Protein AF-A0A8H6H357-F1 (afdb_monomer_lite)

pLDDT: mean 77.5, std 17.85, range [32.91, 98.44]

Foldseek 3Di:
DDPPCPPVVVVVVVVLQVVLVVVVVVVVVVVVVVVVVCVVVDDDDDPDPVSVVVVVVVVVVVVVPDDDDDDDPSHCVVVVVVVVVVVVVVVVVVVVCVVVVVVVVVVVVVVVVVVVVVVVVVVVVVVVVVVVVVVVVVVVVCVPPPPVNVVVVVVVVVVVVVVVVVVVVVVVVVVVLVCLLFPVLLQVLCVVLQADHRPPDDDDGPVQVLQGADNVRDRNDDDDDDDDDDPPVVVVCVVPDDDDPSPPVSVVSSVVSSVVVVVVVVVVVVVVVVVVVVVVVVVVVVVVVVPDDD

Radius of gyration: 57.51 Å; chains: 1; bounding box: 78×76×160 Å

Organism: NCBI:txid100902

Secondary structure (DSSP, 8-state):
--TTSHHHHHHHHHHHHHHHHHHHHHHHHHHHHHHHHHHHH-----S-HHHHHHHHHHHHHHHHHSPP-PPPTT-SHHHHHHHHHHHHHHHHHHHHHHHHHHHHHHHHHHHHHHHHHHHHHHHHHHHHHHHHHHHHHHHHHHTTS-HHHHHHHHHHHHHHHHHHHHHHHHHHHHHHHHHIIIIIHHHHHHHHTT---TTSSS---HHHHHH-B-TTS-B-------S---TTTHHHHTTT-----TTTHHHHHHHHHHHHHHHHHHHHHHHHHHHHHHHHHHHHHHHHHHS---

Sequence (294 aa):
MDYRSQPTAKEEYTANVDQTLRELQERVQQHENELEKLRSEQSQPPESAAGQARLIQVALKEVTESDPFLPSPGSLLPTLLAFRKTHQTIQESKSYLASQRVGHEQLSRQLEADEARLKDQKLLGDALTARILSLRDEVDAGTHVTPEEGAKELLQELRAKKKSYDRETSKLMKVLLRFIDNHLAPMLAAEELGGPVVGDLIGIDGDDLAAGFNAQGKLRKPKDSDDKEDKRQRRIDEIWGQATNGGTGRQDEIAAAAAEMKQLTEELLNTLAEAQEMQQGSDWWISDEIWNPE

Structure (mmCIF, N/CA/C/O backbone):
data_AF-A0A8H6H357-F1
#
_entry.id   AF-A0A8H6H357-F1
#
loop_
_atom_site.group_PDB
_atom_site.id
_atom_site.type_symbol
_atom_site.label_atom_id
_atom_site.label_alt_id
_atom_site.label_comp_id
_atom_site.label_asym_id
_atom_site.label_entity_id
_atom_site.label_seq_id
_atom_site.pdbx_PDB_ins_code
_atom_site.Cartn_x
_atom_site.Cartn_y
_atom_site.Cartn_z
_atom_site.occupancy
_atom_site.B_iso_or_equiv
_atom_site.auth_seq_id
_atom_site.auth_comp_id
_atom_site.auth_asym_id
_atom_site.auth_atom_id
_atom_site.pdbx_PDB_model_num
ATOM 1 N N . MET A 1 1 ? -23.470 -36.937 31.244 1.00 43.16 1 MET A N 1
AT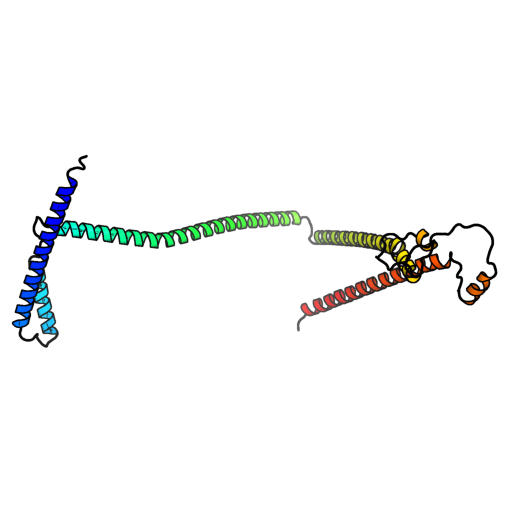OM 2 C CA . MET A 1 1 ? -23.530 -35.466 31.377 1.00 43.16 1 MET A CA 1
ATOM 3 C C . MET A 1 1 ? -25.001 -35.103 31.356 1.00 43.16 1 MET A C 1
ATOM 5 O O . MET A 1 1 ? -25.634 -35.186 30.310 1.00 43.16 1 MET A O 1
ATOM 9 N N . ASP A 1 2 ? -25.565 -34.895 32.540 1.00 43.94 2 ASP A N 1
A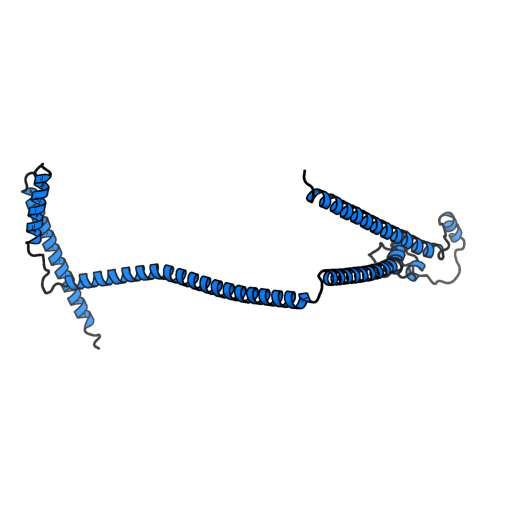TOM 10 C CA . ASP A 1 2 ? -26.998 -34.998 32.809 1.00 43.94 2 ASP A CA 1
ATOM 11 C C . ASP A 1 2 ? -27.775 -33.753 32.362 1.00 43.94 2 ASP A C 1
ATOM 13 O O . ASP A 1 2 ? -27.711 -32.694 32.978 1.00 43.94 2 ASP A O 1
ATOM 17 N N . TYR A 1 3 ? -28.561 -33.892 31.293 1.00 50.50 3 TYR A N 1
ATOM 18 C CA . TYR A 1 3 ? -29.430 -32.831 30.763 1.00 50.50 3 TYR A CA 1
ATOM 19 C C . TYR A 1 3 ? -30.771 -32.690 31.514 1.00 50.50 3 TYR A C 1
ATOM 21 O O . TYR A 1 3 ? -31.602 -31.866 31.141 1.00 50.50 3 TYR A O 1
ATOM 29 N N . ARG A 1 4 ? -31.005 -33.474 32.577 1.00 51.25 4 ARG A N 1
ATOM 30 C CA . ARG A 1 4 ? -32.286 -33.512 33.312 1.00 51.25 4 ARG A CA 1
ATOM 31 C C . ARG A 1 4 ? -32.390 -32.506 34.468 1.00 51.25 4 ARG A C 1
ATOM 33 O O . ARG A 1 4 ? -33.496 -32.253 34.925 1.00 51.25 4 ARG A O 1
ATOM 40 N N . SER A 1 5 ? -31.278 -31.899 34.885 1.00 55.97 5 SER A N 1
ATOM 41 C CA . SER A 1 5 ? -31.204 -30.991 36.047 1.00 55.97 5 SER A CA 1
ATOM 42 C C . SER A 1 5 ? -31.261 -29.496 35.689 1.00 55.97 5 SER A C 1
ATOM 44 O O . SER A 1 5 ? -31.124 -28.641 36.555 1.00 55.97 5 SER A O 1
ATOM 46 N N . GLN A 1 6 ? -31.423 -29.151 34.406 1.00 59.97 6 GLN A N 1
ATOM 47 C CA . GLN A 1 6 ? -31.428 -27.756 33.950 1.00 59.97 6 GLN A CA 1
ATOM 48 C C . GLN A 1 6 ? -32.701 -26.927 34.220 1.00 59.97 6 GLN A C 1
ATOM 50 O O . GLN A 1 6 ? -32.543 -25.714 34.360 1.00 59.97 6 GLN A O 1
ATOM 55 N N . PRO A 1 7 ? -33.935 -27.473 34.256 1.00 62.22 7 PRO A N 1
ATOM 56 C CA . PRO A 1 7 ? -35.112 -26.630 34.476 1.00 62.22 7 PRO A CA 1
ATOM 57 C C . PRO A 1 7 ? -35.158 -26.088 35.911 1.00 62.22 7 PRO A C 1
ATOM 59 O O . PRO A 1 7 ? -35.327 -24.888 36.095 1.00 62.22 7 PRO A O 1
ATOM 62 N N . THR A 1 8 ? -34.855 -26.925 36.907 1.00 74.44 8 THR A N 1
ATOM 63 C CA . THR A 1 8 ? -34.861 -26.533 38.326 1.00 74.44 8 THR A CA 1
ATOM 64 C C . THR A 1 8 ? -33.772 -25.507 38.646 1.00 74.44 8 THR A C 1
ATOM 66 O O . THR A 1 8 ? -34.034 -24.515 39.313 1.00 74.44 8 THR A O 1
ATOM 69 N N . ALA A 1 9 ? -32.568 -25.668 38.086 1.00 78.06 9 ALA A N 1
ATOM 70 C CA . ALA A 1 9 ? -31.469 -24.722 38.291 1.00 78.06 9 ALA A CA 1
ATOM 71 C C . ALA A 1 9 ? -31.745 -23.335 37.675 1.00 78.06 9 ALA A C 1
ATOM 73 O O . ALA A 1 9 ? -31.297 -22.316 38.200 1.00 78.06 9 ALA A O 1
ATOM 74 N N . LYS A 1 10 ? -32.483 -23.276 36.556 1.00 83.56 10 LYS A N 1
ATOM 75 C CA . LYS A 1 10 ? -32.920 -22.005 35.956 1.00 83.56 10 LYS A CA 1
ATOM 76 C C . LYS A 1 10 ? -33.997 -21.330 36.799 1.00 83.56 10 LYS A C 1
ATOM 78 O O . LYS A 1 10 ? -33.928 -20.121 36.980 1.00 83.56 10 LYS A O 1
ATOM 83 N N . GLU A 1 11 ? -34.948 -22.100 37.318 1.00 85.56 11 GLU A N 1
ATOM 84 C CA . GLU A 1 11 ? -36.017 -21.603 38.191 1.00 85.56 11 GLU A CA 1
ATOM 85 C C . GLU A 1 11 ? -35.456 -21.046 39.512 1.00 85.56 11 GLU A C 1
ATOM 87 O O . GLU A 1 11 ? -35.788 -19.924 39.899 1.00 85.56 11 GLU A O 1
ATOM 92 N N . GLU A 1 12 ? -34.526 -21.762 40.150 1.00 84.69 12 GLU A N 1
ATOM 93 C CA . GLU A 1 12 ? -33.800 -21.300 41.343 1.00 84.69 12 GLU A CA 1
ATOM 94 C C . GLU A 1 12 ? -32.998 -20.021 41.064 1.00 84.69 12 GLU A C 1
ATOM 96 O O . GLU A 1 12 ? -33.029 -19.070 41.845 1.00 84.69 12 GLU A O 1
ATOM 101 N N . TYR A 1 13 ? -32.316 -19.959 39.917 1.00 84.12 13 TYR A N 1
ATOM 102 C CA . TYR A 1 13 ? -31.598 -18.762 39.490 1.00 84.12 13 TYR A CA 1
ATOM 103 C C . TYR A 1 13 ? -32.537 -17.561 39.315 1.00 84.12 13 TYR A C 1
ATOM 105 O O . TYR A 1 13 ? -32.240 -16.486 39.832 1.00 84.12 13 TYR A O 1
ATOM 113 N N . THR A 1 14 ? -33.682 -17.728 38.645 1.00 88.44 14 THR A N 1
ATOM 114 C CA . THR A 1 14 ? -34.660 -16.640 38.477 1.00 88.44 14 THR A CA 1
ATOM 115 C C . THR A 1 14 ? -35.254 -16.180 39.803 1.00 88.44 14 THR A C 1
ATOM 117 O O . THR A 1 14 ? -35.340 -14.979 40.036 1.00 88.44 14 THR A O 1
ATOM 120 N N . ALA A 1 15 ? -35.568 -17.110 40.710 1.00 87.75 15 ALA A N 1
ATOM 121 C CA . ALA A 1 15 ? -36.087 -16.778 42.033 1.00 87.75 15 ALA A CA 1
ATOM 122 C C . ALA A 1 15 ? -35.072 -15.968 42.857 1.00 87.75 15 ALA A C 1
ATOM 124 O O . ALA A 1 15 ? -35.433 -14.975 43.488 1.00 87.75 15 ALA A O 1
ATOM 125 N N . ASN A 1 16 ? -33.792 -16.342 42.798 1.00 86.25 16 ASN A N 1
ATOM 126 C CA . ASN A 1 16 ? -32.717 -15.610 43.463 1.00 86.25 16 ASN A CA 1
ATOM 127 C C . ASN A 1 16 ? -32.506 -14.216 42.849 1.00 86.25 16 ASN A C 1
ATOM 129 O O . ASN A 1 16 ? -32.300 -13.250 43.583 1.00 86.25 16 ASN A O 1
ATOM 133 N N . VAL A 1 17 ? -32.590 -14.077 41.519 1.00 89.00 17 VAL A N 1
ATOM 134 C CA . VAL A 1 17 ? -32.525 -12.764 40.851 1.00 89.00 17 VAL A CA 1
ATOM 135 C C . VAL A 1 17 ? -33.680 -11.875 41.308 1.00 89.00 17 VAL A C 1
ATOM 137 O O . VAL A 1 17 ? -33.433 -10.746 41.734 1.00 89.00 17 VAL A O 1
ATOM 140 N N . ASP A 1 18 ? -34.908 -12.390 41.305 1.00 90.00 18 ASP A N 1
ATOM 141 C CA . ASP A 1 18 ? -36.092 -11.650 41.746 1.00 90.00 18 ASP A CA 1
ATOM 142 C C . ASP A 1 18 ? -35.989 -11.232 43.217 1.00 90.00 18 ASP A C 1
ATOM 144 O O . ASP A 1 18 ? -36.356 -10.109 43.573 1.00 90.00 18 ASP A O 1
ATOM 148 N N . GLN A 1 19 ? -35.440 -12.097 44.075 1.00 87.75 19 GLN A N 1
ATOM 149 C CA . GLN A 1 19 ? -35.188 -11.773 45.476 1.00 87.75 19 GLN A CA 1
ATOM 150 C C . GLN A 1 19 ? -34.164 -10.640 45.620 1.00 87.75 19 GLN A C 1
ATOM 152 O O . GLN A 1 19 ? -34.431 -9.674 46.334 1.00 87.75 19 GLN A O 1
ATOM 157 N N . THR A 1 20 ? -33.029 -10.709 44.913 1.00 88.00 20 THR A N 1
ATOM 158 C CA . THR A 1 20 ? -32.030 -9.626 44.950 1.00 88.00 20 THR A CA 1
ATOM 159 C C . THR A 1 20 ? -32.571 -8.311 44.395 1.00 88.00 20 THR A C 1
ATOM 161 O O . THR A 1 20 ? -32.233 -7.242 44.895 1.00 88.00 20 THR A O 1
ATOM 164 N N . LEU A 1 21 ? -33.439 -8.373 43.384 1.00 88.94 21 LEU A N 1
ATOM 165 C CA . LEU A 1 21 ? -34.061 -7.197 42.789 1.00 88.94 21 LEU A CA 1
ATOM 166 C C . LEU A 1 21 ? -34.997 -6.515 43.791 1.00 88.94 21 LEU A C 1
ATOM 168 O O . LEU A 1 21 ? -34.923 -5.297 43.946 1.00 88.94 21 LEU A O 1
ATOM 172 N N . ARG A 1 22 ? -35.822 -7.287 44.509 1.00 89.81 22 ARG A N 1
ATOM 173 C CA . ARG A 1 22 ? -36.685 -6.758 45.577 1.00 89.81 22 ARG A CA 1
ATOM 174 C C . ARG A 1 22 ? -35.874 -6.153 46.717 1.00 89.81 22 ARG A C 1
ATOM 176 O O . ARG A 1 22 ? -36.165 -5.033 47.114 1.00 89.81 22 ARG A O 1
ATOM 183 N N . GLU A 1 23 ? -34.825 -6.839 47.176 1.00 87.19 23 GLU A N 1
ATOM 184 C CA . GLU A 1 23 ? -33.937 -6.328 48.231 1.00 87.19 23 GLU A CA 1
ATOM 185 C C . GLU A 1 23 ? -33.333 -4.968 47.838 1.00 87.19 23 GLU A C 1
ATOM 187 O O . GLU A 1 23 ? -33.372 -4.015 48.614 1.00 87.19 23 GLU A O 1
ATOM 192 N N . LEU A 1 24 ? -32.826 -4.843 46.607 1.00 88.12 24 LEU A N 1
ATOM 193 C CA . LEU A 1 24 ? -32.270 -3.584 46.108 1.00 88.12 24 LEU A CA 1
ATOM 194 C C . LEU A 1 24 ? -33.332 -2.488 45.968 1.00 88.12 24 LEU A C 1
ATOM 196 O O . LEU A 1 24 ? -33.060 -1.342 46.311 1.00 88.12 24 LEU A O 1
ATOM 200 N N . GLN A 1 25 ? -34.530 -2.817 45.481 1.00 91.62 25 GLN A N 1
ATOM 201 C CA . GLN A 1 25 ? -35.624 -1.849 45.361 1.00 91.62 25 GLN A CA 1
ATOM 202 C C . GLN A 1 25 ? -36.075 -1.327 46.726 1.00 91.62 25 GLN A C 1
ATOM 204 O O . GLN A 1 25 ? -36.242 -0.120 46.887 1.00 91.62 25 GLN A O 1
ATOM 209 N N . GLU A 1 26 ? -36.221 -2.209 47.715 1.00 91.25 26 GLU A N 1
ATOM 210 C CA . GLU A 1 26 ? -36.565 -1.820 49.083 1.00 91.25 26 GLU A CA 1
ATOM 211 C C . GLU A 1 26 ? -35.491 -0.912 49.691 1.00 91.25 26 GLU A C 1
ATOM 213 O O . GLU A 1 26 ? -35.819 0.102 50.302 1.00 91.25 26 GLU A O 1
ATOM 218 N N . ARG A 1 27 ? -34.205 -1.221 49.479 1.00 87.12 27 ARG A N 1
ATOM 219 C CA . ARG A 1 27 ? -33.088 -0.380 49.941 1.00 87.12 27 ARG A CA 1
ATOM 220 C C . ARG A 1 27 ? -33.066 0.992 49.275 1.00 87.12 27 ARG A C 1
ATOM 222 O O . ARG A 1 27 ? -32.865 1.991 49.960 1.00 87.12 27 ARG A O 1
ATOM 229 N N . VAL A 1 28 ? -33.297 1.056 47.964 1.00 93.12 28 VAL A N 1
ATOM 230 C CA . VAL A 1 28 ? -33.391 2.331 47.238 1.00 93.12 28 VAL A CA 1
ATOM 231 C C . VAL A 1 28 ? -34.541 3.168 47.792 1.00 93.12 28 VAL A C 1
ATOM 233 O O . VAL A 1 28 ? -34.322 4.322 48.138 1.00 93.12 28 VAL A O 1
ATOM 236 N N . GLN A 1 29 ? -35.721 2.575 47.985 1.00 95.00 29 GLN A N 1
ATOM 237 C CA . GLN A 1 29 ? -36.866 3.279 48.567 1.00 95.00 29 GLN A CA 1
ATOM 238 C C . GLN A 1 29 ? -36.606 3.740 50.006 1.00 95.00 29 GLN A C 1
ATOM 240 O O . GLN A 1 29 ? -37.016 4.833 50.384 1.00 95.00 29 GLN A O 1
ATOM 245 N N . GLN A 1 30 ? -35.926 2.935 50.829 1.00 92.62 30 GLN A N 1
ATOM 246 C CA . GLN A 1 30 ? -35.535 3.336 52.186 1.00 92.62 30 GLN A CA 1
ATOM 247 C C . GLN A 1 30 ? -34.643 4.579 52.158 1.00 92.62 30 GLN A C 1
ATOM 249 O O . GLN A 1 30 ? -34.953 5.555 52.837 1.00 92.62 30 GLN A O 1
ATOM 254 N N . HIS A 1 31 ? -33.600 4.579 51.327 1.00 90.25 31 HIS A N 1
ATOM 255 C CA . HIS A 1 31 ? -32.703 5.726 51.201 1.00 90.25 31 HIS A CA 1
ATOM 256 C C . HIS A 1 31 ? -33.376 6.943 50.557 1.00 90.25 31 HIS A C 1
ATOM 258 O O . HIS A 1 31 ? -33.110 8.068 50.966 1.00 90.25 31 HIS A O 1
ATOM 264 N N . GLU A 1 32 ? -34.281 6.754 49.595 1.00 94.75 32 GLU A N 1
ATOM 265 C CA . GLU A 1 32 ? -35.092 7.842 49.036 1.00 94.75 32 GLU A CA 1
ATOM 266 C C . GLU A 1 32 ? -35.985 8.477 50.110 1.00 94.75 32 GLU A C 1
ATOM 268 O O . GLU A 1 32 ? -35.988 9.698 50.257 1.00 94.75 32 GLU A O 1
ATOM 273 N N . ASN A 1 33 ? -36.653 7.666 50.934 1.00 94.44 33 ASN A N 1
ATOM 274 C CA . ASN A 1 33 ? -37.468 8.153 52.048 1.00 94.44 33 ASN A CA 1
ATOM 275 C C . ASN A 1 33 ? -36.627 8.864 53.123 1.00 94.44 33 ASN A C 1
ATOM 277 O O . ASN A 1 33 ? -37.066 9.857 53.702 1.00 94.44 33 ASN A O 1
ATOM 281 N N . GLU A 1 34 ? -35.424 8.368 53.421 1.00 90.31 34 GLU A N 1
ATOM 282 C CA . GLU A 1 34 ? -34.475 9.034 54.325 1.00 90.31 34 GLU A CA 1
ATOM 283 C C . GLU A 1 34 ? -34.019 10.381 53.754 1.00 90.31 34 GLU A C 1
ATOM 285 O O . GLU A 1 34 ? -34.021 11.384 54.467 1.00 90.31 34 GLU A O 1
ATOM 290 N N . LEU A 1 35 ? -33.706 10.437 52.456 1.00 90.31 35 LEU A N 1
ATOM 291 C CA . LEU A 1 35 ? -33.364 11.678 51.767 1.00 90.31 35 LEU A CA 1
ATOM 292 C C . LEU A 1 35 ? -34.525 12.674 51.768 1.00 90.31 35 LEU A C 1
ATOM 294 O O . LEU A 1 35 ? -34.294 13.868 51.944 1.00 90.31 35 LEU A O 1
ATOM 298 N N . GLU A 1 36 ? -35.764 12.221 51.584 1.00 91.69 36 GLU A N 1
ATOM 299 C CA . GLU A 1 36 ? -36.948 13.081 51.650 1.00 91.69 36 GLU A CA 1
ATOM 300 C C . GLU A 1 36 ? -37.169 13.651 53.053 1.00 91.69 36 GLU A C 1
ATOM 302 O O . GLU A 1 36 ? -37.412 14.852 53.188 1.00 91.69 36 GLU A O 1
ATOM 307 N N . LYS A 1 37 ? -36.997 12.835 54.100 1.00 91.56 37 LYS A N 1
ATOM 308 C CA . LYS A 1 37 ? -37.042 13.304 55.494 1.00 91.56 37 LYS A CA 1
ATOM 309 C C . LYS A 1 37 ? -35.968 14.354 55.756 1.00 91.56 37 LYS A C 1
ATOM 311 O O . LYS A 1 37 ? -36.301 15.451 56.197 1.00 91.56 37 LYS A O 1
ATOM 316 N N . LEU A 1 38 ? -34.717 14.082 55.381 1.00 86.06 38 LEU A N 1
ATOM 317 C CA . LEU A 1 38 ? -33.614 15.033 55.537 1.00 86.06 38 LEU A CA 1
ATOM 318 C C . LEU A 1 38 ? -33.866 16.333 54.766 1.00 86.06 38 LEU A C 1
ATOM 320 O O . LEU A 1 38 ? -33.645 17.414 55.299 1.00 86.06 38 LEU A O 1
ATOM 324 N N . ARG A 1 39 ? -34.398 16.258 53.542 1.00 85.44 39 ARG A N 1
ATOM 325 C CA . ARG A 1 39 ? -34.780 17.447 52.761 1.00 85.44 39 ARG A CA 1
ATOM 326 C C . ARG A 1 39 ? -35.907 18.245 53.410 1.00 85.44 39 ARG A C 1
ATOM 328 O O . ARG A 1 39 ? -35.931 19.462 53.261 1.00 85.44 39 ARG A O 1
ATOM 335 N N . SER A 1 40 ? -36.831 17.582 54.102 1.00 85.44 40 SER A N 1
ATOM 336 C CA . SER A 1 40 ? -37.914 18.247 54.832 1.00 85.44 40 SER A CA 1
ATOM 337 C C . SER A 1 40 ? -37.457 18.865 56.160 1.00 85.44 40 SER A C 1
ATOM 339 O O . SER A 1 40 ? -38.021 19.866 56.594 1.00 85.44 40 SER A O 1
ATOM 341 N N . GLU A 1 41 ? -36.418 18.303 56.782 1.00 83.62 41 GLU A N 1
ATOM 342 C CA . GLU A 1 41 ? -35.850 18.758 58.057 1.00 83.62 41 GLU A CA 1
ATOM 343 C C . GLU A 1 41 ? -34.772 19.842 57.882 1.00 83.62 41 GLU A C 1
ATOM 345 O O . GLU A 1 41 ? -34.534 20.646 58.787 1.00 83.62 41 GLU A O 1
ATOM 350 N N . GLN A 1 42 ? -34.101 19.882 56.728 1.00 68.38 42 GLN A N 1
ATOM 351 C CA . GLN A 1 42 ? -32.939 20.736 56.525 1.00 68.38 42 GLN A CA 1
ATOM 352 C C . GLN A 1 42 ? -33.316 22.177 56.164 1.00 68.38 42 GLN A C 1
ATOM 354 O O . GLN A 1 42 ? -33.827 22.488 55.089 1.00 68.38 42 GLN A O 1
ATOM 359 N N . SER A 1 43 ? -32.982 23.073 57.091 1.00 60.12 43 SER A N 1
ATOM 360 C CA . SER A 1 43 ? -33.034 24.524 56.941 1.00 60.12 43 SER A CA 1
ATOM 361 C C . SER A 1 43 ? -31.767 25.045 56.242 1.00 60.12 43 SER A C 1
ATOM 363 O O . SER A 1 43 ? -30.666 24.607 56.564 1.00 60.12 43 SER A O 1
ATOM 365 N N . GLN A 1 44 ? -31.978 25.932 55.264 1.00 65.12 44 GLN A N 1
ATOM 366 C CA . GLN A 1 44 ? -31.058 26.699 54.400 1.00 65.12 44 GLN A CA 1
ATOM 367 C C . GLN A 1 44 ? -29.550 26.327 54.362 1.00 65.12 44 GLN A C 1
ATOM 369 O O . GLN A 1 44 ? -28.858 26.396 55.380 1.00 65.12 44 GLN A O 1
ATOM 374 N N . PRO A 1 45 ? -28.972 26.068 53.167 1.00 68.62 45 PRO A N 1
ATOM 375 C CA . PRO A 1 45 ? -27.528 25.887 53.022 1.00 68.62 45 PRO A CA 1
ATOM 376 C C . PRO A 1 45 ? -26.764 27.193 53.318 1.00 68.62 45 PRO A C 1
ATOM 378 O O . PRO A 1 45 ? -27.296 28.281 53.091 1.00 68.62 45 PRO A O 1
ATOM 381 N N . PRO A 1 46 ? -25.498 27.128 53.774 1.00 67.56 46 PRO A N 1
ATOM 382 C CA . PRO A 1 46 ? -24.703 28.330 54.000 1.00 67.56 46 PRO A CA 1
ATOM 383 C C . PRO A 1 46 ? -24.452 29.082 52.686 1.00 67.56 46 PRO A C 1
ATOM 385 O O . PRO A 1 46 ? -24.019 28.494 51.695 1.00 67.56 46 PRO A O 1
ATOM 388 N N . GLU A 1 47 ? -24.664 30.398 52.691 1.00 74.25 47 GLU A N 1
ATOM 389 C CA . GLU A 1 47 ? -24.568 31.255 51.496 1.00 74.25 47 GLU A CA 1
ATOM 390 C C . GLU A 1 47 ? -23.119 31.488 51.011 1.00 74.25 47 GLU A C 1
ATOM 392 O O . GLU A 1 47 ? -22.892 31.919 49.883 1.00 74.25 47 GLU A O 1
ATOM 397 N N . SER A 1 48 ? -22.111 31.180 51.838 1.00 85.75 48 SER A N 1
ATOM 398 C CA . SER A 1 48 ? -20.693 31.384 51.505 1.00 85.75 48 SER A CA 1
ATOM 399 C C . SER A 1 48 ? -20.064 30.169 50.813 1.00 85.75 48 SER A C 1
ATOM 401 O O . SER A 1 48 ? -20.053 29.065 51.364 1.00 85.75 48 SER A O 1
ATOM 403 N N . ALA A 1 49 ? -19.424 30.391 49.659 1.00 83.00 49 ALA A N 1
ATOM 404 C CA . ALA A 1 49 ? -18.732 29.359 48.877 1.00 83.00 49 ALA A CA 1
ATOM 405 C C . ALA A 1 49 ? -17.648 28.602 49.676 1.00 83.00 49 ALA A C 1
ATOM 407 O O . ALA A 1 49 ? -17.500 27.387 49.545 1.00 83.00 49 ALA A O 1
ATOM 408 N N . ALA A 1 50 ? -16.919 29.294 50.560 1.00 85.12 50 ALA A N 1
ATOM 409 C CA . ALA A 1 50 ? -15.909 28.665 51.414 1.00 85.12 50 ALA A CA 1
ATOM 410 C C . ALA A 1 50 ? -16.534 27.766 52.499 1.00 85.12 50 ALA A C 1
ATOM 412 O O . ALA A 1 50 ? -15.940 26.761 52.890 1.00 85.12 50 ALA A O 1
ATOM 413 N N . GLY A 1 51 ? -17.736 28.110 52.973 1.00 84.88 51 GLY A N 1
ATOM 414 C CA . GLY A 1 51 ? -18.506 27.288 53.909 1.00 84.88 51 GLY A CA 1
ATOM 415 C C . GLY A 1 51 ? -19.044 26.019 53.247 1.00 84.88 51 GLY A C 1
ATOM 416 O O . GLY A 1 51 ? -18.906 24.935 53.807 1.00 84.88 51 GLY A O 1
ATOM 417 N N . GLN A 1 52 ? -19.563 26.135 52.022 1.00 86.38 52 GLN A N 1
ATOM 418 C CA . GLN A 1 52 ? -20.040 24.994 51.231 1.00 86.38 52 GLN A CA 1
ATOM 419 C C . GLN A 1 52 ? -18.914 24.000 50.919 1.00 86.38 52 GLN A C 1
ATOM 421 O O . GLN A 1 52 ? -19.084 22.801 51.120 1.00 86.38 52 GLN A O 1
ATOM 426 N N . ALA A 1 53 ? -17.733 24.481 50.513 1.00 89.00 53 ALA A N 1
ATOM 427 C CA . ALA A 1 53 ? -16.583 23.617 50.241 1.00 89.00 53 ALA A CA 1
ATOM 428 C C . ALA A 1 53 ? -16.121 22.835 51.485 1.00 89.00 53 ALA A C 1
ATOM 430 O O . ALA A 1 53 ? -15.792 21.653 51.386 1.00 89.00 53 ALA A O 1
ATOM 431 N N . ARG A 1 54 ? -16.136 23.466 52.670 1.00 89.81 54 ARG A N 1
ATOM 432 C CA . ARG A 1 54 ? -15.813 22.792 53.939 1.00 89.81 54 ARG A CA 1
ATOM 433 C C . ARG A 1 54 ? -16.854 21.740 54.311 1.00 89.81 54 ARG A C 1
ATOM 435 O O . ARG A 1 54 ? -16.468 20.655 54.728 1.00 89.81 54 ARG A O 1
ATOM 442 N N . LEU A 1 55 ? -18.142 22.030 54.125 1.00 88.62 55 LEU A N 1
ATOM 443 C CA . LEU A 1 55 ? -19.206 21.049 54.351 1.00 88.62 55 LEU A CA 1
ATOM 444 C C . LEU A 1 55 ? -19.082 19.847 53.415 1.00 88.62 55 LEU A C 1
ATOM 446 O O . LEU A 1 55 ? -19.139 18.717 53.884 1.00 88.62 55 LEU A O 1
ATOM 450 N N . ILE A 1 56 ? -18.837 20.074 52.121 1.00 90.19 56 ILE A N 1
ATOM 451 C CA . ILE A 1 56 ? -18.616 18.993 51.150 1.00 90.19 56 ILE A CA 1
ATOM 452 C C . ILE A 1 56 ? -17.384 18.170 51.536 1.00 90.19 56 ILE A C 1
ATOM 454 O O . ILE A 1 56 ? -17.413 16.949 51.450 1.00 90.19 56 ILE A O 1
ATOM 458 N N . GLN A 1 57 ? -16.308 18.812 52.000 1.00 92.56 57 GLN A N 1
ATOM 459 C CA . GLN A 1 57 ? -15.111 18.104 52.448 1.00 92.56 57 GLN A CA 1
ATOM 460 C C . GLN A 1 57 ? -15.381 17.220 53.672 1.00 92.56 57 GLN A C 1
ATOM 462 O O . GLN A 1 57 ? -14.860 16.110 53.739 1.00 92.56 57 GLN A O 1
ATOM 467 N N . VAL A 1 58 ? -16.166 17.704 54.637 1.00 92.81 58 VAL A N 1
ATOM 468 C CA . VAL A 1 58 ? -16.560 16.921 55.816 1.00 92.81 58 VAL A CA 1
ATOM 469 C C . VAL A 1 58 ? -17.467 15.762 55.404 1.00 92.81 58 VAL A C 1
ATOM 471 O O . VAL A 1 58 ? -17.170 14.628 55.758 1.00 92.81 58 VAL A O 1
ATOM 474 N N . ALA A 1 59 ? -18.479 16.018 54.572 1.00 90.06 59 ALA A N 1
ATOM 475 C CA . ALA A 1 59 ? -19.387 14.988 54.072 1.00 90.06 59 ALA A CA 1
ATOM 476 C C . ALA A 1 59 ? -18.656 13.913 53.252 1.00 90.06 59 ALA A C 1
ATOM 478 O O . ALA A 1 59 ? -18.920 12.729 53.408 1.00 90.06 59 ALA A O 1
ATOM 479 N N . LEU A 1 60 ? -17.697 14.297 52.403 1.00 91.44 60 LEU A N 1
ATOM 480 C CA . LEU A 1 60 ? -16.888 13.334 51.653 1.00 91.44 60 LEU A CA 1
ATOM 481 C C . LEU A 1 60 ? -16.029 12.473 52.579 1.00 91.44 60 LEU A C 1
ATOM 483 O O . LEU A 1 60 ? -15.958 11.272 52.356 1.00 91.44 60 LEU A O 1
ATOM 487 N N . LYS A 1 61 ? -15.409 13.060 53.613 1.00 93.75 61 LYS A N 1
ATOM 488 C CA . LYS A 1 61 ? -14.652 12.292 54.614 1.00 93.75 61 LYS A CA 1
ATOM 489 C C . LYS A 1 61 ? -15.549 11.286 55.330 1.00 93.75 61 LYS A C 1
ATOM 491 O O . LYS A 1 61 ? -15.194 10.117 55.403 1.00 93.75 61 LYS A O 1
ATOM 496 N N . GLU A 1 62 ? -16.730 11.724 55.753 1.00 91.94 62 GLU A N 1
ATOM 497 C CA . GLU A 1 62 ? -17.723 10.880 56.419 1.00 91.94 62 GLU A CA 1
ATOM 498 C C . GLU A 1 62 ? -18.200 9.729 55.518 1.00 91.94 62 GLU A C 1
ATOM 500 O O . GLU A 1 62 ? -18.210 8.578 55.943 1.00 91.94 62 GLU A O 1
ATOM 505 N N . VAL A 1 63 ? -18.481 9.999 54.238 1.00 89.94 63 VAL A N 1
ATOM 506 C CA . VAL A 1 63 ? -18.853 8.960 53.262 1.00 89.94 63 VAL A CA 1
ATOM 507 C C . VAL A 1 63 ? -17.704 7.981 53.012 1.00 89.94 63 VAL A C 1
ATOM 509 O O . VAL A 1 63 ? -17.943 6.784 52.883 1.00 89.94 63 VAL A O 1
ATOM 512 N N . THR A 1 64 ? -16.453 8.449 52.959 1.00 89.00 64 THR A N 1
ATOM 513 C CA . THR A 1 64 ? -15.299 7.550 52.786 1.00 89.00 64 THR A CA 1
ATOM 514 C C . THR A 1 64 ? -14.961 6.726 54.028 1.00 89.00 64 THR A C 1
ATOM 516 O O . THR A 1 64 ? -14.345 5.673 53.888 1.00 89.00 64 THR A O 1
ATOM 519 N N . GLU A 1 65 ? -15.329 7.199 55.220 1.00 91.19 65 GLU A N 1
ATOM 520 C CA . GLU A 1 65 ? -15.136 6.490 56.493 1.00 91.19 65 GLU A CA 1
ATOM 521 C C . GLU A 1 65 ? -16.297 5.531 56.807 1.00 91.19 65 GLU A C 1
ATOM 523 O O . GLU A 1 65 ? -16.123 4.598 57.589 1.00 91.19 65 GLU A O 1
ATOM 528 N N . SER A 1 66 ? -17.466 5.736 56.191 1.00 87.25 66 SER A N 1
ATOM 529 C CA . SER A 1 66 ? -18.617 4.843 56.320 1.00 87.25 66 SER A CA 1
ATOM 530 C C . SER A 1 66 ? -18.417 3.521 55.575 1.00 87.25 66 SER A C 1
ATOM 532 O O . SER A 1 66 ? -17.851 3.485 54.478 1.00 87.25 66 SER A O 1
ATOM 534 N N . ASP A 1 67 ? -18.912 2.427 56.160 1.00 85.19 67 ASP A N 1
ATOM 535 C CA . ASP A 1 67 ? -18.839 1.113 55.529 1.00 85.19 67 ASP A CA 1
ATOM 536 C C . ASP A 1 67 ? -19.672 1.091 54.235 1.00 85.19 67 ASP A C 1
ATOM 538 O O . ASP A 1 67 ? -20.861 1.434 54.249 1.00 85.19 67 ASP A O 1
ATOM 542 N N . PRO A 1 68 ? -19.084 0.668 53.102 1.00 82.19 68 PRO A N 1
ATOM 543 C CA . PRO A 1 68 ? -19.809 0.589 51.848 1.00 82.19 68 PRO A CA 1
ATOM 544 C C . PRO A 1 68 ? -20.894 -0.485 51.928 1.00 82.19 68 PRO A C 1
ATOM 546 O O . PRO A 1 68 ? -20.725 -1.532 52.555 1.00 82.19 68 PRO A O 1
ATOM 549 N N . PHE A 1 69 ? -22.000 -0.262 51.218 1.00 80.19 69 PHE A N 1
ATOM 550 C CA . PHE A 1 69 ? -23.028 -1.284 51.072 1.00 80.19 69 PHE A CA 1
ATOM 551 C C . PHE A 1 69 ? -22.445 -2.517 50.370 1.00 80.19 69 PHE A C 1
ATOM 553 O O . PHE A 1 69 ? -22.089 -2.477 49.188 1.00 80.19 69 PHE A O 1
ATOM 560 N N . LEU A 1 70 ? -22.366 -3.620 51.110 1.00 82.12 70 LEU A N 1
ATOM 561 C CA . LEU A 1 70 ? -22.016 -4.930 50.585 1.00 82.12 70 LEU A CA 1
ATOM 562 C C . LEU A 1 70 ? -23.301 -5.746 50.441 1.00 82.12 70 LEU A C 1
ATOM 564 O O . LEU A 1 70 ? -24.083 -5.826 51.392 1.00 82.12 70 LEU A O 1
ATOM 568 N N . PRO A 1 71 ? -23.550 -6.347 49.268 1.00 82.25 71 PRO A N 1
ATOM 569 C CA . PRO A 1 71 ? -24.753 -7.133 49.079 1.00 82.25 71 PRO A CA 1
ATOM 570 C C . PRO A 1 71 ? -24.670 -8.425 49.909 1.00 82.25 71 PRO A C 1
ATOM 572 O O . PRO A 1 71 ? -23.582 -8.888 50.264 1.00 82.25 71 PRO A O 1
ATOM 575 N N . SER A 1 72 ? -25.824 -9.016 50.226 1.00 80.88 72 SER A N 1
ATOM 576 C CA . SER A 1 72 ? -25.896 -10.233 51.039 1.00 80.88 72 SER A CA 1
ATOM 577 C C . SER A 1 72 ? -25.060 -11.383 50.431 1.00 80.88 72 SER A C 1
ATOM 579 O O . SER A 1 72 ? -24.916 -11.467 49.205 1.00 80.88 72 SER A O 1
ATOM 581 N N . PRO A 1 73 ? -24.495 -12.300 51.245 1.00 76.69 73 PRO A N 1
ATOM 582 C CA . PRO A 1 73 ? -23.601 -13.364 50.764 1.00 76.69 73 PRO A CA 1
ATOM 583 C C . PRO A 1 73 ? -24.279 -14.393 49.839 1.00 76.69 73 PRO A C 1
ATOM 585 O O . PRO A 1 73 ? -23.588 -15.185 49.205 1.00 76.69 73 PRO A O 1
ATOM 588 N N . GLY A 1 74 ? -25.613 -14.379 49.737 1.00 77.88 74 GLY A N 1
ATOM 589 C CA . GLY A 1 74 ? -26.388 -15.153 48.758 1.00 77.88 74 GLY A CA 1
ATOM 590 C C . GLY A 1 74 ? -26.787 -14.366 47.505 1.00 77.88 74 GLY A C 1
ATOM 591 O O . GLY A 1 74 ? -27.483 -14.901 46.645 1.00 77.88 74 GLY A O 1
ATOM 592 N N . SER A 1 75 ? -26.388 -13.097 47.391 1.00 83.38 75 SER A N 1
ATOM 593 C CA . SER A 1 75 ? -26.789 -12.245 46.276 1.00 83.38 75 SER A CA 1
ATOM 594 C C . SER A 1 75 ? -26.071 -12.620 44.976 1.00 83.38 75 SER A C 1
ATOM 596 O O . SER A 1 75 ? -24.861 -12.845 44.932 1.00 83.38 75 SER A O 1
ATOM 598 N N . LEU A 1 76 ? -26.817 -12.618 43.871 1.00 87.69 76 LEU A N 1
ATOM 599 C CA . LEU A 1 76 ? -26.278 -12.853 42.526 1.00 87.69 76 LEU A CA 1
ATOM 600 C C . LEU A 1 76 ? -25.709 -11.581 41.874 1.00 87.69 76 LEU A C 1
ATOM 602 O O . LEU A 1 76 ? -25.205 -11.631 40.751 1.00 87.69 76 LEU A O 1
ATOM 606 N N . LEU A 1 77 ? -25.772 -10.438 42.564 1.00 85.88 77 LEU A N 1
ATOM 607 C CA . LEU A 1 77 ? -25.373 -9.129 42.044 1.00 85.88 77 LEU A CA 1
ATOM 608 C C . LEU A 1 77 ? -23.894 -9.097 41.620 1.00 85.88 77 LEU A C 1
ATOM 610 O O . LEU A 1 77 ? -23.639 -8.705 40.478 1.00 85.88 77 LEU A O 1
ATOM 614 N N . PRO A 1 78 ? -22.917 -9.563 42.430 1.00 89.44 78 PRO A N 1
ATOM 615 C CA . PRO A 1 78 ? -21.515 -9.577 42.010 1.00 89.44 78 PRO A CA 1
ATOM 616 C C . PRO A 1 78 ? -21.296 -10.406 40.739 1.00 89.44 78 PRO A C 1
ATOM 618 O O . PRO A 1 78 ? -20.568 -9.987 39.839 1.00 89.44 78 PRO A O 1
ATOM 621 N N . THR A 1 79 ? -21.979 -11.548 40.620 1.00 89.50 79 THR A N 1
ATOM 622 C CA . THR A 1 79 ? -21.896 -12.433 39.451 1.00 89.50 79 THR A CA 1
ATOM 623 C C . THR A 1 79 ? -22.523 -11.799 38.210 1.00 89.50 79 THR A C 1
ATOM 625 O O . THR A 1 79 ? -21.917 -11.821 37.140 1.00 89.50 79 THR A O 1
ATOM 628 N N . LEU A 1 80 ? -23.706 -11.193 38.337 1.00 89.62 80 LEU A N 1
ATOM 629 C CA . LEU A 1 80 ? -24.380 -10.484 37.245 1.00 89.62 80 LEU A CA 1
ATOM 630 C C . LEU A 1 80 ? -23.583 -9.270 36.772 1.00 89.62 80 LEU A C 1
ATOM 632 O O . LEU A 1 80 ? -23.481 -9.021 35.570 1.00 89.62 80 LEU A O 1
ATOM 636 N N . LEU A 1 81 ? -22.996 -8.522 37.705 1.00 91.81 81 LEU A N 1
ATOM 637 C CA . LEU A 1 81 ? -22.166 -7.370 37.393 1.00 91.81 81 LEU A CA 1
ATOM 638 C C . LEU A 1 81 ? -20.881 -7.804 36.690 1.00 91.81 81 LEU A C 1
ATOM 640 O O . LEU A 1 81 ? -20.547 -7.231 35.654 1.00 91.81 81 LEU A O 1
ATOM 644 N N . ALA A 1 82 ? -20.214 -8.849 37.188 1.00 95.12 82 ALA A N 1
ATOM 645 C CA . ALA A 1 82 ? -19.070 -9.445 36.512 1.00 95.12 82 ALA A CA 1
ATOM 646 C C . ALA A 1 82 ? -19.445 -9.895 35.093 1.00 95.12 82 ALA A C 1
ATOM 648 O O . ALA A 1 82 ? -18.756 -9.532 34.147 1.00 95.12 82 ALA A O 1
ATOM 649 N N . PHE A 1 83 ? -20.572 -10.592 34.917 1.00 94.81 83 PHE A N 1
ATOM 650 C CA . PHE A 1 83 ? -21.051 -11.038 33.606 1.00 94.81 83 PHE A CA 1
ATOM 651 C C . PHE A 1 83 ? -21.361 -9.875 32.654 1.00 94.81 83 PHE A C 1
ATOM 653 O O . PHE A 1 83 ? -20.942 -9.877 31.498 1.00 94.81 83 PHE A O 1
ATOM 660 N N . ARG A 1 84 ? -22.060 -8.838 33.125 1.00 95.44 84 ARG A N 1
ATOM 661 C CA . ARG A 1 84 ? -22.345 -7.645 32.318 1.00 95.44 84 ARG A CA 1
ATOM 662 C C . ARG A 1 84 ? -21.056 -6.936 31.915 1.00 95.44 84 ARG A C 1
ATOM 664 O O . ARG A 1 84 ? -20.933 -6.517 30.767 1.00 95.44 84 ARG A O 1
ATOM 671 N N . LYS A 1 85 ? -20.110 -6.793 32.846 1.00 97.69 85 LYS A N 1
ATOM 672 C CA . LYS A 1 85 ? -18.828 -6.133 32.593 1.00 97.69 85 LYS A CA 1
ATOM 673 C C . LYS A 1 85 ? -17.971 -6.928 31.620 1.00 97.69 85 LYS A C 1
ATOM 675 O O . LYS A 1 85 ? -17.457 -6.330 30.685 1.00 97.69 85 LYS A O 1
ATOM 680 N N . THR A 1 86 ? -17.874 -8.246 31.766 1.00 97.75 86 THR A N 1
ATOM 681 C CA . THR A 1 86 ? -17.145 -9.086 30.804 1.00 97.75 86 THR A CA 1
ATOM 682 C C . THR A 1 86 ? -17.809 -9.077 29.432 1.00 97.75 86 THR A C 1
ATOM 684 O O . THR A 1 86 ? -17.126 -8.985 28.419 1.00 97.75 86 THR A O 1
ATOM 687 N N . HIS A 1 87 ? -19.140 -9.100 29.362 1.00 97.69 87 HIS A N 1
ATOM 688 C CA . HIS A 1 87 ? -19.842 -8.976 28.089 1.00 97.69 87 HIS A CA 1
ATOM 689 C C . HIS A 1 87 ? -19.582 -7.618 27.419 1.00 97.69 87 HIS A C 1
ATOM 691 O O . HIS A 1 87 ? -19.297 -7.564 26.222 1.00 97.69 87 HIS A O 1
ATOM 697 N N . GLN A 1 88 ? -19.627 -6.529 28.191 1.00 98.00 88 GLN A N 1
ATOM 698 C CA . GLN A 1 88 ? -19.306 -5.185 27.714 1.00 98.00 88 GLN A CA 1
ATOM 699 C C . GLN A 1 88 ? -17.866 -5.109 27.187 1.00 98.00 88 GLN A C 1
ATOM 701 O O . GLN A 1 88 ? -17.665 -4.675 26.056 1.00 98.00 88 GLN A O 1
ATOM 706 N N . THR A 1 89 ? -16.875 -5.600 27.938 1.00 97.94 89 THR A N 1
ATOM 707 C CA . THR A 1 89 ? -15.471 -5.572 27.496 1.00 97.94 89 THR A CA 1
ATOM 708 C C . THR A 1 89 ? -15.236 -6.437 26.262 1.00 97.94 89 THR A C 1
ATOM 710 O O . THR A 1 89 ? -14.460 -6.056 25.389 1.00 97.94 89 THR A O 1
ATOM 713 N N . ILE A 1 90 ? -15.937 -7.570 26.125 1.00 98.06 90 ILE A N 1
ATOM 714 C CA . ILE A 1 90 ? -15.897 -8.390 24.907 1.00 98.06 90 ILE A CA 1
ATOM 715 C C . ILE A 1 90 ? -16.447 -7.607 23.709 1.00 98.06 90 ILE A C 1
ATOM 717 O O . ILE A 1 90 ? -15.856 -7.652 22.629 1.00 98.06 90 ILE A O 1
ATOM 721 N N . GLN A 1 91 ? -17.570 -6.902 23.865 1.00 98.00 91 GLN A N 1
ATOM 722 C CA . GLN A 1 91 ? -18.146 -6.100 22.783 1.00 98.00 91 GLN A CA 1
ATOM 723 C C . GLN A 1 91 ? -17.236 -4.932 22.391 1.00 98.00 91 GLN A C 1
ATOM 725 O O . GLN A 1 91 ? -16.959 -4.745 21.205 1.00 98.00 91 GLN A O 1
ATOM 730 N N . GLU A 1 92 ? -16.720 -4.200 23.376 1.00 97.31 92 GLU A N 1
ATOM 731 C CA . GLU A 1 92 ? -15.778 -3.098 23.170 1.00 97.31 92 GLU A CA 1
ATOM 732 C C . GLU A 1 92 ? -14.502 -3.595 22.479 1.00 97.31 92 GLU A C 1
ATOM 734 O O . GLU A 1 92 ? -14.113 -3.051 21.447 1.00 97.31 92 GLU A O 1
ATOM 739 N N . SER A 1 93 ? -13.915 -4.699 22.950 1.00 97.75 93 SER A N 1
ATOM 740 C CA . SER A 1 93 ? -12.734 -5.318 22.337 1.00 97.75 93 SER A CA 1
ATOM 741 C C . SER A 1 93 ? -12.983 -5.747 20.888 1.00 97.75 93 SER A C 1
ATOM 743 O O . SER A 1 93 ? -12.152 -5.478 20.021 1.00 97.75 93 SER A O 1
ATOM 745 N N . LYS A 1 94 ? -14.142 -6.346 20.579 1.00 97.31 94 LYS A N 1
ATOM 746 C CA . LYS A 1 94 ? -14.512 -6.692 19.195 1.00 97.31 94 LYS A CA 1
ATOM 747 C C . LYS A 1 94 ? -14.614 -5.457 18.304 1.00 97.31 94 LYS A C 1
ATOM 749 O O . LYS A 1 94 ? -14.106 -5.480 17.185 1.00 97.31 94 LYS A O 1
ATOM 754 N N . SER A 1 95 ? -15.253 -4.391 18.789 1.00 96.12 95 SER A N 1
ATOM 755 C CA . SER A 1 95 ? -15.375 -3.136 18.037 1.00 96.12 95 SER A CA 1
ATOM 756 C C . SER A 1 95 ? -14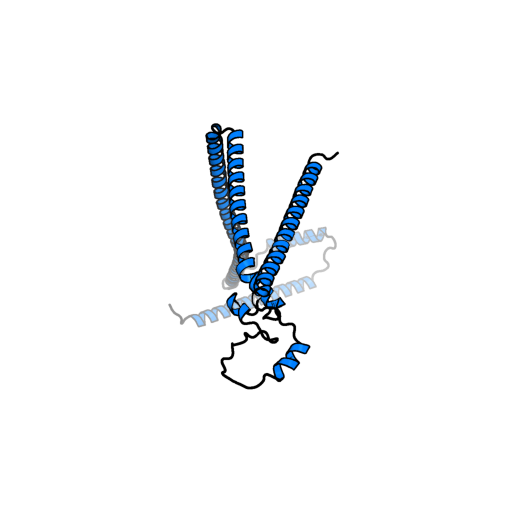.010 -2.482 17.796 1.00 96.12 95 SER A C 1
ATOM 758 O O . SER A 1 95 ? -13.717 -2.044 16.683 1.00 96.12 95 SER A O 1
ATOM 760 N N . TYR A 1 96 ? -13.131 -2.525 18.799 1.00 96.81 96 TYR A N 1
ATOM 761 C CA . TYR A 1 96 ? -11.766 -2.031 18.706 1.00 96.81 96 TYR A CA 1
ATOM 762 C C . TYR A 1 96 ? -10.947 -2.828 17.686 1.00 96.81 96 TYR A C 1
ATOM 764 O O . TYR A 1 96 ? -10.393 -2.239 16.759 1.00 96.81 96 TYR A O 1
ATOM 772 N N . LEU A 1 97 ? -10.951 -4.164 17.766 1.00 97.25 97 LEU A N 1
ATOM 773 C CA . LEU A 1 97 ? -10.277 -5.027 16.790 1.00 97.25 97 LEU A CA 1
ATOM 774 C C . LEU A 1 97 ? -10.778 -4.794 15.360 1.00 97.25 97 LEU A C 1
ATOM 776 O O . LEU A 1 97 ? -9.973 -4.776 14.431 1.00 97.25 97 LEU A O 1
ATOM 780 N N . ALA A 1 98 ? -12.084 -4.583 15.174 1.00 95.19 98 ALA A N 1
ATOM 781 C CA . ALA A 1 98 ? -12.649 -4.270 13.865 1.00 95.19 98 ALA A CA 1
ATOM 782 C C . ALA A 1 98 ? -12.112 -2.938 13.314 1.00 95.19 98 ALA A C 1
ATOM 784 O O . ALA A 1 98 ? -11.691 -2.886 12.159 1.00 95.19 98 ALA A O 1
ATOM 785 N N . SER A 1 99 ? -12.058 -1.888 14.143 1.00 94.19 99 SER A N 1
ATOM 786 C CA . SER A 1 99 ? -11.487 -0.593 13.744 1.00 94.19 99 SER A CA 1
ATOM 787 C C . SER A 1 99 ? -9.992 -0.685 13.416 1.00 94.19 99 SER A C 1
ATOM 789 O O . SER A 1 99 ? -9.530 -0.114 12.429 1.00 94.19 99 SER A O 1
ATOM 791 N N . GLN A 1 100 ? -9.237 -1.472 14.184 1.00 96.44 100 GLN A N 1
ATOM 792 C CA . GLN A 1 100 ? -7.795 -1.606 14.000 1.00 96.44 100 GLN A CA 1
ATOM 793 C C . GLN A 1 100 ? -7.422 -2.467 12.793 1.00 96.44 100 GLN A C 1
ATOM 795 O O . GLN A 1 100 ? -6.398 -2.223 12.153 1.00 96.44 100 GLN A O 1
ATOM 800 N N . ARG A 1 101 ? -8.262 -3.445 12.440 1.00 96.81 101 ARG A N 1
ATOM 801 C CA . ARG A 1 101 ? -8.060 -4.293 11.263 1.00 96.81 101 ARG A CA 1
ATOM 802 C C . ARG A 1 101 ? -8.002 -3.479 9.973 1.00 96.81 101 ARG A C 1
ATOM 804 O O . ARG A 1 101 ? -7.137 -3.745 9.149 1.00 96.81 101 ARG A O 1
ATOM 811 N N . VAL A 1 102 ? -8.855 -2.464 9.827 1.00 93.69 102 VAL A N 1
ATOM 812 C CA . VAL A 1 102 ? -8.851 -1.583 8.646 1.00 93.69 102 VAL A CA 1
ATOM 813 C C . VAL A 1 102 ? -7.516 -0.843 8.523 1.00 93.69 102 VAL A C 1
ATOM 815 O O . VAL A 1 102 ? -6.909 -0.844 7.453 1.00 93.69 102 VAL A O 1
ATOM 818 N N . GLY A 1 103 ? -7.017 -0.277 9.628 1.00 95.81 103 GLY A N 1
ATOM 819 C CA . GLY A 1 103 ? -5.710 0.386 9.653 1.00 95.81 103 GLY A CA 1
ATOM 820 C C . GLY A 1 103 ? -4.559 -0.573 9.337 1.00 95.81 103 GLY A C 1
ATOM 821 O O . GLY A 1 103 ? -3.683 -0.244 8.543 1.00 95.81 103 GLY A O 1
ATOM 822 N N . HIS A 1 104 ? -4.588 -1.786 9.893 1.00 96.81 104 HIS A N 1
ATOM 823 C CA . HIS A 1 104 ? -3.577 -2.806 9.615 1.00 96.81 104 HIS A CA 1
ATOM 824 C C . HIS A 1 104 ? -3.593 -3.264 8.150 1.00 96.81 104 HIS A C 1
ATOM 826 O O . HIS A 1 104 ? -2.540 -3.396 7.534 1.00 96.81 104 HIS A O 1
ATOM 832 N N . GLU A 1 105 ? -4.771 -3.493 7.565 1.00 97.06 105 GLU A N 1
ATOM 833 C CA . GLU A 1 105 ? -4.900 -3.863 6.151 1.00 97.06 105 GLU A CA 1
ATOM 834 C C . GLU A 1 105 ? -4.393 -2.746 5.230 1.00 97.06 105 GLU A C 1
ATOM 836 O O . GLU A 1 105 ? -3.701 -3.026 4.252 1.00 97.06 105 GLU A O 1
ATOM 841 N N . GLN A 1 106 ? -4.668 -1.481 5.559 1.00 96.75 106 GLN A N 1
ATOM 842 C CA . GLN A 1 106 ? -4.143 -0.344 4.805 1.00 96.75 106 GLN A CA 1
ATOM 843 C C . GLN A 1 106 ? -2.615 -0.252 4.895 1.00 96.75 106 GLN A C 1
ATOM 845 O O . GLN A 1 106 ? -1.960 -0.111 3.863 1.00 96.75 106 GLN A O 1
ATOM 850 N N . LEU A 1 107 ? -2.047 -0.374 6.097 1.00 97.69 107 LEU A N 1
ATOM 851 C CA . LEU A 1 107 ? -0.595 -0.367 6.296 1.00 97.69 107 LEU A CA 1
ATOM 852 C C . LEU A 1 107 ? 0.082 -1.545 5.588 1.00 97.69 107 LEU A C 1
ATOM 854 O O . LEU A 1 107 ? 1.117 -1.364 4.957 1.00 97.69 107 LEU A O 1
ATOM 858 N N . SER A 1 108 ? -0.525 -2.732 5.627 1.00 97.88 108 SER A N 1
ATOM 859 C CA . SER A 1 108 ? -0.017 -3.909 4.917 1.00 97.88 108 SER A CA 1
ATOM 860 C C . SER A 1 108 ? 0.019 -3.689 3.405 1.00 97.88 108 SER A C 1
ATOM 862 O O . SER A 1 108 ? 1.000 -4.052 2.765 1.00 97.88 108 SER A O 1
ATOM 864 N N . ARG A 1 109 ? -1.024 -3.074 2.829 1.00 97.75 109 ARG A N 1
ATOM 865 C CA . ARG A 1 109 ? -1.062 -2.745 1.394 1.00 97.75 109 ARG A CA 1
ATOM 866 C C . ARG A 1 109 ? -0.025 -1.692 1.017 1.00 97.75 109 ARG A C 1
ATOM 868 O O . ARG A 1 109 ? 0.578 -1.790 -0.045 1.00 97.75 109 ARG A O 1
ATOM 875 N N . GLN A 1 110 ? 0.173 -0.685 1.869 1.00 98.00 110 GLN A N 1
ATOM 876 C CA . GLN A 1 110 ? 1.207 0.330 1.656 1.00 98.00 110 GLN A CA 1
ATOM 877 C C . GLN A 1 110 ? 2.603 -0.295 1.680 1.00 98.00 110 GLN A C 1
ATOM 879 O O . GLN A 1 110 ? 3.391 -0.047 0.776 1.00 98.00 110 GLN A O 1
ATOM 884 N N . LEU A 1 111 ? 2.868 -1.172 2.650 1.00 98.44 111 LEU A N 1
ATOM 885 C CA . LEU A 1 111 ? 4.139 -1.880 2.758 1.00 98.44 111 LEU A CA 1
ATOM 886 C C . LEU A 1 111 ? 4.412 -2.756 1.528 1.00 98.44 111 LEU A C 1
ATOM 888 O O . LEU A 1 111 ? 5.510 -2.713 0.985 1.00 98.44 111 LEU A O 1
ATOM 892 N N . GLU A 1 112 ? 3.414 -3.492 1.035 1.00 98.38 112 GLU A N 1
ATOM 893 C CA . GLU A 1 112 ? 3.549 -4.299 -0.185 1.00 98.38 112 GLU A CA 1
ATOM 894 C C . GLU A 1 112 ? 3.841 -3.435 -1.427 1.00 98.38 112 GLU A C 1
ATOM 896 O O . GLU A 1 112 ? 4.703 -3.778 -2.242 1.00 98.38 112 GLU A O 1
ATOM 901 N N . ALA A 1 113 ? 3.173 -2.284 -1.554 1.00 98.19 113 ALA A N 1
ATOM 902 C CA . ALA A 1 113 ? 3.421 -1.339 -2.639 1.00 98.19 113 ALA A CA 1
ATOM 903 C C . ALA A 1 113 ? 4.835 -0.736 -2.570 1.00 98.19 113 ALA A C 1
ATOM 905 O O . ALA A 1 113 ? 5.520 -0.646 -3.592 1.00 98.19 113 ALA A O 1
ATOM 906 N N . ASP A 1 114 ? 5.295 -0.365 -1.375 1.00 98.00 114 ASP A N 1
ATOM 907 C CA . ASP A 1 114 ? 6.637 0.175 -1.163 1.00 98.00 114 ASP A CA 1
ATOM 908 C C . ASP A 1 114 ? 7.722 -0.882 -1.413 1.00 98.00 114 ASP A C 1
ATOM 910 O O . ASP A 1 114 ? 8.747 -0.581 -2.028 1.00 98.00 114 ASP A O 1
ATOM 914 N N . GLU A 1 115 ? 7.494 -2.141 -1.032 1.00 98.31 115 GLU A N 1
ATOM 915 C CA . GLU A 1 115 ? 8.392 -3.250 -1.365 1.00 98.31 115 GLU A CA 1
ATOM 916 C C . GLU A 1 115 ? 8.485 -3.490 -2.875 1.00 98.31 115 GLU A C 1
ATOM 918 O O . GLU A 1 115 ? 9.581 -3.713 -3.399 1.00 98.31 115 GLU A O 1
ATOM 923 N N . ALA A 1 116 ? 7.356 -3.443 -3.590 1.00 98.12 116 ALA A N 1
ATOM 924 C CA . ALA A 1 116 ? 7.336 -3.562 -5.045 1.00 98.12 116 ALA A CA 1
ATOM 925 C C . ALA A 1 116 ? 8.099 -2.405 -5.706 1.00 98.12 116 ALA A C 1
ATOM 927 O O . ALA A 1 116 ? 8.943 -2.637 -6.573 1.00 98.12 116 ALA A O 1
ATOM 928 N N . ARG A 1 117 ? 7.882 -1.171 -5.236 1.00 98.12 117 ARG A N 1
ATOM 929 C CA . ARG A 1 117 ? 8.603 0.018 -5.703 1.00 98.12 117 ARG A CA 1
ATOM 930 C C . ARG A 1 117 ? 10.104 -0.078 -5.439 1.00 98.12 117 ARG A C 1
ATOM 932 O O . ARG A 1 117 ? 10.900 0.287 -6.297 1.00 98.12 117 ARG A O 1
ATOM 939 N N . LEU A 1 118 ? 10.503 -0.589 -4.277 1.00 98.31 118 LEU A N 1
ATOM 940 C CA . LEU A 1 118 ? 11.908 -0.785 -3.929 1.00 98.31 118 LEU A CA 1
ATOM 941 C C . LEU A 1 118 ? 12.566 -1.843 -4.823 1.00 98.31 118 LEU A C 1
ATOM 943 O O . LEU A 1 118 ? 13.709 -1.661 -5.240 1.00 98.31 118 LEU A O 1
ATOM 947 N N . LYS A 1 119 ? 11.863 -2.937 -5.142 1.00 98.38 119 LYS A N 1
ATOM 948 C CA . LYS A 1 119 ? 12.348 -3.948 -6.098 1.00 98.38 119 LYS A CA 1
ATOM 949 C C . LYS A 1 119 ? 12.549 -3.344 -7.486 1.00 98.38 119 LYS A C 1
ATOM 951 O O . LYS A 1 119 ? 13.606 -3.548 -8.071 1.00 98.38 119 LYS A O 1
ATOM 956 N N . ASP A 1 120 ? 11.585 -2.568 -7.970 1.00 98.31 120 ASP A N 1
ATOM 957 C CA . ASP A 1 120 ? 11.676 -1.895 -9.269 1.00 98.31 120 ASP A CA 1
ATOM 958 C C . ASP A 1 120 ? 12.842 -0.896 -9.315 1.00 98.31 120 ASP A C 1
ATOM 960 O O . ASP A 1 120 ? 13.673 -0.933 -10.219 1.00 98.31 120 ASP A O 1
ATOM 964 N N . GLN A 1 121 ? 13.005 -0.081 -8.268 1.00 98.00 121 GLN A N 1
ATOM 965 C CA . GLN A 1 121 ? 14.143 0.835 -8.149 1.00 98.00 121 GLN A CA 1
ATOM 966 C C . GLN A 1 121 ? 15.495 0.115 -8.152 1.00 98.00 121 GLN A C 1
ATOM 968 O O . GLN A 1 121 ? 16.448 0.626 -8.737 1.00 98.00 121 GLN A O 1
ATOM 973 N N . LYS A 1 122 ? 15.592 -1.063 -7.525 1.00 98.25 122 LYS A N 1
ATOM 974 C CA . LYS A 1 122 ? 16.809 -1.885 -7.577 1.00 98.25 122 LYS A CA 1
ATOM 975 C C . LYS A 1 122 ? 17.081 -2.387 -8.988 1.00 98.25 122 LYS A C 1
ATOM 977 O O . LYS A 1 122 ? 18.189 -2.200 -9.468 1.00 98.25 122 LYS A O 1
ATOM 982 N N . LEU A 1 123 ? 16.074 -2.936 -9.669 1.00 98.19 123 LEU A N 1
ATOM 983 C CA . LEU A 1 123 ? 16.218 -3.394 -11.055 1.00 98.19 123 LEU A CA 1
ATOM 984 C C . LEU A 1 123 ? 16.626 -2.253 -11.991 1.00 98.19 123 LEU A C 1
ATOM 986 O O . LEU A 1 123 ? 17.496 -2.429 -12.840 1.00 98.19 123 LEU A O 1
ATOM 990 N N . LEU A 1 124 ? 16.036 -1.071 -11.814 1.00 98.00 124 LEU A N 1
ATOM 991 C CA . LEU A 1 124 ? 16.393 0.120 -12.573 1.00 98.00 124 LEU A CA 1
ATOM 992 C C . LEU A 1 124 ? 17.827 0.567 -12.257 1.00 98.00 124 LEU A C 1
ATOM 994 O O . LEU A 1 124 ? 18.577 0.894 -13.173 1.00 98.00 124 LEU A O 1
ATOM 998 N N . GLY A 1 125 ? 18.236 0.537 -10.988 1.00 98.31 125 GLY A N 1
ATOM 999 C CA . GLY A 1 125 ? 19.613 0.811 -10.575 1.00 98.31 125 GLY A CA 1
ATOM 1000 C C . GLY A 1 125 ? 20.619 -0.165 -11.191 1.00 98.31 125 GLY A C 1
ATOM 1001 O O . GLY A 1 125 ? 21.635 0.260 -11.742 1.00 98.31 125 GLY A O 1
ATOM 1002 N N . ASP A 1 126 ? 20.312 -1.458 -11.177 1.00 98.12 126 ASP A N 1
ATOM 1003 C CA . ASP A 1 126 ? 21.134 -2.507 -11.784 1.00 98.12 126 ASP A CA 1
ATOM 1004 C C . ASP A 1 126 ? 21.219 -2.333 -13.313 1.00 98.12 126 ASP A C 1
ATOM 1006 O O . ASP A 1 126 ? 22.297 -2.417 -13.899 1.00 98.12 126 ASP A O 1
ATOM 1010 N N . ALA A 1 127 ? 20.109 -1.992 -13.974 1.00 98.06 127 ALA A N 1
ATOM 1011 C CA . ALA A 1 127 ? 20.088 -1.719 -15.410 1.00 98.06 127 ALA A CA 1
ATOM 1012 C C . ALA A 1 127 ? 20.885 -0.455 -15.779 1.00 98.06 127 ALA A C 1
ATOM 1014 O O . ALA A 1 127 ? 21.639 -0.455 -16.755 1.00 98.06 127 ALA A O 1
ATOM 1015 N N . LEU A 1 128 ? 20.753 0.623 -14.999 1.00 97.75 128 LEU A N 1
ATOM 1016 C CA . LEU A 1 128 ? 21.508 1.857 -15.218 1.00 97.75 128 LEU A CA 1
ATOM 1017 C C . LEU A 1 128 ? 23.002 1.653 -14.980 1.00 97.75 128 LEU A C 1
ATOM 1019 O O . LEU A 1 128 ? 23.810 2.124 -15.775 1.00 97.75 128 LEU A O 1
ATOM 1023 N N . THR A 1 129 ? 23.387 0.938 -13.923 1.00 98.00 129 THR A N 1
ATOM 1024 C CA . THR A 1 129 ? 24.798 0.618 -13.670 1.00 98.00 129 THR A CA 1
ATOM 1025 C C . THR A 1 129 ? 25.373 -0.256 -14.780 1.00 98.00 129 THR A C 1
ATOM 1027 O O . THR A 1 129 ? 26.444 0.067 -15.291 1.00 98.00 129 THR A O 1
ATOM 1030 N N . ALA A 1 130 ? 24.642 -1.273 -15.247 1.00 97.31 130 ALA A N 1
ATOM 1031 C CA . ALA A 1 130 ? 25.037 -2.071 -16.406 1.00 97.31 130 ALA A CA 1
ATOM 1032 C C . ALA A 1 130 ? 25.199 -1.215 -17.675 1.00 97.31 130 ALA A C 1
ATOM 1034 O O . ALA A 1 130 ? 26.172 -1.378 -18.409 1.00 97.31 130 ALA A O 1
ATOM 1035 N N . ARG A 1 131 ? 24.297 -0.255 -17.922 1.00 96.56 131 ARG A N 1
ATOM 1036 C CA . ARG A 1 131 ? 24.406 0.666 -19.063 1.00 96.56 131 ARG A CA 1
ATOM 1037 C C . ARG A 1 131 ? 25.596 1.610 -18.933 1.00 96.56 131 ARG A C 1
ATOM 1039 O O . ARG A 1 131 ? 26.275 1.840 -19.924 1.00 96.56 131 ARG A O 1
ATOM 1046 N N . ILE A 1 132 ? 25.860 2.143 -17.741 1.00 96.50 132 ILE A N 1
ATOM 1047 C CA . ILE A 1 132 ? 27.033 2.988 -17.484 1.00 96.50 132 ILE A CA 1
ATOM 1048 C C . ILE A 1 132 ? 28.317 2.199 -17.741 1.00 96.50 132 ILE A C 1
ATOM 1050 O O . ILE A 1 132 ? 29.227 2.736 -18.362 1.00 96.50 132 ILE A O 1
ATOM 1054 N N . LEU A 1 133 ? 28.389 0.940 -17.298 1.00 96.56 133 LEU A N 1
ATOM 1055 C CA . LEU A 1 133 ? 29.533 0.070 -17.575 1.00 96.56 133 LEU A CA 1
ATOM 1056 C C . LEU A 1 133 ? 29.678 -0.189 -19.075 1.00 96.56 133 LEU A C 1
ATOM 1058 O O . LEU A 1 133 ? 30.730 0.095 -19.624 1.00 96.56 133 LEU A O 1
ATOM 1062 N N . SER A 1 134 ? 28.601 -0.586 -19.756 1.00 95.75 134 SER A N 1
ATOM 1063 C CA . SER A 1 134 ? 28.606 -0.784 -21.211 1.00 95.75 134 SER A CA 1
ATOM 1064 C C . SER A 1 134 ? 29.026 0.470 -21.982 1.00 95.75 134 SER A C 1
ATOM 1066 O O . SER A 1 134 ? 29.748 0.348 -22.962 1.00 95.75 134 SER A O 1
ATOM 1068 N N . LEU A 1 135 ? 28.586 1.660 -21.565 1.00 92.25 135 LEU A N 1
ATOM 1069 C CA . LEU A 1 135 ? 28.985 2.921 -22.192 1.00 92.25 135 LEU A CA 1
ATOM 1070 C C . LEU A 1 135 ? 30.449 3.259 -21.912 1.00 92.25 135 LEU A C 1
ATOM 1072 O O . LEU A 1 135 ? 31.113 3.807 -22.782 1.00 92.25 135 LEU A O 1
ATOM 1076 N N . ARG A 1 136 ? 30.961 2.955 -20.715 1.00 92.50 136 ARG A N 1
ATOM 1077 C CA . ARG A 1 136 ? 32.391 3.105 -20.418 1.00 92.50 136 ARG A CA 1
ATOM 1078 C C . ARG A 1 136 ? 33.222 2.156 -21.267 1.00 92.50 136 ARG A C 1
ATOM 1080 O O . ARG A 1 136 ? 34.159 2.621 -21.892 1.00 92.50 136 ARG A O 1
ATOM 1087 N N . ASP A 1 137 ? 32.818 0.893 -21.366 1.00 91.06 137 ASP A N 1
ATOM 1088 C CA . ASP A 1 137 ? 33.477 -0.099 -22.217 1.00 91.06 137 ASP A CA 1
ATOM 1089 C C . ASP A 1 137 ? 33.432 0.316 -23.699 1.00 91.06 137 ASP A C 1
ATOM 1091 O O . ASP A 1 137 ? 34.415 0.151 -24.414 1.00 91.06 137 ASP A O 1
ATOM 1095 N N . GLU A 1 138 ? 32.318 0.890 -24.169 1.00 86.81 138 GLU A N 1
ATOM 1096 C CA . GLU A 1 138 ? 32.175 1.421 -25.532 1.00 86.81 138 GLU A CA 1
ATOM 1097 C C . GLU A 1 138 ? 33.049 2.656 -25.767 1.00 86.81 138 GLU A C 1
ATOM 1099 O O . GLU A 1 138 ? 33.677 2.760 -26.815 1.00 86.81 138 GLU A O 1
ATOM 1104 N N . VAL A 1 139 ? 33.136 3.575 -24.801 1.00 83.50 139 VAL A N 1
ATOM 1105 C CA . VAL A 1 139 ? 34.050 4.723 -24.873 1.00 83.50 139 VAL A CA 1
ATOM 1106 C C . VAL A 1 139 ? 35.499 4.248 -24.867 1.00 83.50 139 VAL A C 1
ATOM 1108 O O . VAL A 1 139 ? 36.273 4.706 -25.701 1.00 83.50 139 VAL A O 1
ATOM 1111 N N . ASP A 1 140 ? 35.855 3.306 -23.994 1.00 81.38 140 ASP A N 1
ATOM 1112 C CA . ASP A 1 140 ? 37.198 2.735 -23.898 1.00 81.38 140 ASP A CA 1
ATOM 1113 C C . ASP A 1 140 ? 37.567 1.980 -25.187 1.00 81.38 140 ASP A C 1
ATOM 1115 O O . ASP A 1 140 ? 38.659 2.177 -25.717 1.00 81.38 140 ASP A O 1
ATOM 1119 N N . ALA A 1 141 ? 36.651 1.204 -25.773 1.00 77.44 141 ALA A N 1
ATOM 1120 C CA . ALA A 1 141 ? 36.839 0.570 -27.082 1.00 77.44 141 ALA A CA 1
ATOM 1121 C C . ALA A 1 141 ? 36.883 1.594 -28.235 1.00 77.44 141 ALA A C 1
ATOM 1123 O O . ALA A 1 141 ? 37.674 1.462 -29.171 1.00 77.44 141 ALA A O 1
ATOM 1124 N N . GLY A 1 142 ? 36.057 2.636 -28.147 1.00 63.78 142 GLY A N 1
ATOM 1125 C CA . GLY A 1 142 ? 35.952 3.751 -29.081 1.00 63.78 142 GLY A CA 1
ATOM 1126 C C . GLY A 1 142 ? 37.119 4.733 -29.006 1.00 63.78 142 GLY A C 1
ATOM 1127 O O . GLY A 1 142 ? 37.303 5.503 -29.939 1.00 63.78 142 GLY A O 1
ATOM 1128 N N . THR A 1 143 ? 37.983 4.670 -27.985 1.00 57.81 143 THR A N 1
ATOM 1129 C CA . THR A 1 143 ? 39.251 5.424 -27.981 1.00 57.81 143 THR A CA 1
ATOM 1130 C C . THR A 1 143 ? 40.170 5.057 -29.155 1.00 57.81 143 THR A C 1
ATOM 1132 O O . THR A 1 143 ? 41.088 5.814 -29.472 1.00 57.81 143 THR A O 1
ATOM 1135 N N . HIS A 1 144 ? 39.903 3.941 -29.846 1.00 54.44 144 HIS A N 1
ATOM 1136 C CA . HIS A 1 144 ? 40.575 3.550 -31.086 1.00 54.44 144 HIS A CA 1
ATOM 1137 C C . HIS A 1 144 ? 39.917 4.073 -32.377 1.00 54.44 144 HIS A C 1
ATOM 1139 O O . HIS A 1 144 ? 40.549 3.984 -33.427 1.00 54.44 144 HIS A O 1
ATOM 1145 N N . VAL A 1 145 ? 38.694 4.619 -32.327 1.00 60.16 145 VAL A N 1
ATOM 1146 C CA . VAL A 1 145 ? 38.000 5.214 -33.482 1.00 60.16 145 VAL A CA 1
ATOM 1147 C C . VAL A 1 145 ? 37.907 6.713 -33.252 1.00 60.16 145 VAL A C 1
ATOM 1149 O O . VAL A 1 145 ? 37.260 7.185 -32.319 1.00 60.16 145 VAL A O 1
ATOM 1152 N N . THR A 1 146 ? 38.574 7.496 -34.092 1.00 65.12 146 THR A N 1
ATOM 1153 C CA . THR A 1 146 ? 38.528 8.950 -33.936 1.00 65.12 146 THR A CA 1
ATOM 1154 C C . THR A 1 146 ? 37.094 9.457 -34.160 1.00 65.12 146 THR A C 1
ATOM 1156 O O . THR A 1 146 ? 36.373 8.924 -35.008 1.00 65.12 146 THR A O 1
ATOM 1159 N N . PRO A 1 147 ? 36.641 10.509 -33.452 1.00 63.66 147 PRO A N 1
ATOM 1160 C CA . PRO A 1 147 ? 35.298 11.066 -33.649 1.00 63.66 147 PRO A CA 1
ATOM 1161 C C . PRO A 1 147 ? 35.048 11.501 -35.107 1.00 63.66 147 PRO A C 1
ATOM 1163 O O . PRO A 1 147 ? 33.912 11.484 -35.581 1.00 63.66 147 PRO A O 1
ATOM 1166 N N . GLU A 1 148 ? 36.111 11.821 -35.853 1.00 65.88 148 GLU A N 1
ATOM 1167 C CA . GLU A 1 148 ? 36.047 12.092 -37.291 1.00 65.88 148 GLU A CA 1
ATOM 1168 C C . GLU A 1 148 ? 35.747 10.851 -38.147 1.00 65.88 148 GLU A C 1
ATOM 1170 O O . GLU A 1 148 ? 35.095 10.967 -39.186 1.00 65.88 148 GLU A O 1
ATOM 1175 N N . GLU A 1 149 ? 36.220 9.668 -37.754 1.00 68.75 149 GLU A N 1
ATOM 1176 C CA . GLU A 1 149 ? 35.945 8.405 -38.449 1.00 68.75 149 GLU A CA 1
ATOM 1177 C C . GLU A 1 149 ? 34.511 7.934 -38.198 1.00 68.75 149 GLU A C 1
ATOM 1179 O O . GLU A 1 149 ? 33.820 7.590 -39.159 1.00 68.75 149 GLU A O 1
ATOM 1184 N N . GLY A 1 150 ? 34.012 8.048 -36.962 1.00 69.50 150 GLY A N 1
ATOM 1185 C CA . GLY A 1 150 ? 32.612 7.742 -36.640 1.00 69.50 150 GLY A CA 1
ATOM 1186 C C . GLY A 1 150 ? 31.617 8.650 -37.377 1.00 69.50 150 GLY A C 1
ATOM 1187 O O . GLY A 1 150 ? 30.614 8.187 -37.921 1.00 69.50 150 GLY A O 1
ATOM 1188 N N . ALA A 1 151 ? 31.924 9.947 -37.501 1.00 74.44 151 ALA A N 1
ATOM 1189 C CA . ALA A 1 151 ? 31.107 10.874 -38.287 1.00 74.44 151 ALA A CA 1
ATOM 1190 C C . ALA A 1 151 ? 31.101 10.527 -39.789 1.00 74.44 151 ALA A C 1
ATOM 1192 O O . ALA A 1 151 ? 30.068 10.643 -40.454 1.00 74.44 151 ALA A O 1
ATOM 1193 N N . LYS A 1 152 ? 32.238 10.072 -40.338 1.00 80.50 152 LYS A N 1
ATOM 1194 C CA . LYS A 1 152 ? 32.329 9.627 -41.739 1.00 80.50 152 LYS A CA 1
ATOM 1195 C C . LYS A 1 152 ? 31.509 8.363 -41.984 1.00 80.50 152 LYS A C 1
ATOM 1197 O O . LYS A 1 152 ? 30.873 8.278 -43.034 1.00 80.50 152 LYS A O 1
ATOM 1202 N N . GLU A 1 153 ? 31.501 7.420 -41.049 1.00 80.62 153 GLU A N 1
ATOM 1203 C CA . GLU A 1 153 ? 30.719 6.184 -4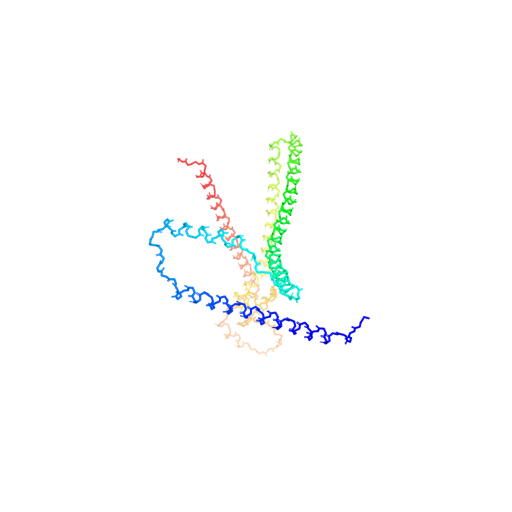1.146 1.00 80.62 153 GLU A CA 1
ATOM 1204 C C . GLU A 1 153 ? 29.211 6.467 -41.135 1.00 80.62 153 GLU A C 1
ATOM 1206 O O . GLU A 1 153 ? 28.510 6.086 -42.075 1.00 80.62 153 GLU A O 1
ATOM 1211 N N . LEU A 1 154 ? 28.727 7.273 -40.183 1.00 81.25 154 LEU A N 1
ATOM 1212 C CA . LEU A 1 154 ? 27.324 7.711 -40.142 1.00 81.25 154 LEU A CA 1
ATOM 1213 C C . LEU A 1 154 ? 26.900 8.419 -41.436 1.00 81.25 154 LEU A C 1
ATOM 1215 O O . LEU A 1 154 ? 25.811 8.199 -41.971 1.00 81.25 154 LEU A O 1
ATOM 1219 N N . LEU A 1 155 ? 27.780 9.251 -41.992 1.00 85.12 155 LEU A N 1
ATOM 1220 C CA . LEU A 1 155 ? 27.507 9.969 -43.231 1.00 85.12 155 LEU A CA 1
ATOM 1221 C C . LEU A 1 155 ? 27.472 9.024 -44.446 1.00 85.12 155 LEU A C 1
ATOM 1223 O O . LEU A 1 155 ? 26.698 9.242 -45.384 1.00 85.12 155 LEU A O 1
ATOM 1227 N N . GLN A 1 156 ? 28.263 7.949 -44.437 1.00 88.38 156 GLN A N 1
ATOM 1228 C CA . GLN A 1 156 ? 28.175 6.886 -45.438 1.00 88.38 156 GLN A CA 1
ATOM 1229 C C . GLN A 1 156 ? 26.874 6.088 -45.311 1.00 88.38 156 GLN A C 1
ATOM 1231 O O . GLN A 1 156 ? 26.233 5.840 -46.335 1.00 88.38 156 GLN A O 1
ATOM 1236 N N . GLU A 1 157 ? 26.436 5.761 -44.094 1.00 88.75 157 GLU A N 1
ATOM 1237 C CA . GLU A 1 157 ? 25.154 5.089 -43.864 1.00 88.75 157 GLU A CA 1
ATOM 1238 C C . GLU A 1 157 ? 23.969 5.928 -44.352 1.00 88.75 157 GLU A C 1
ATOM 1240 O O . GLU A 1 157 ? 23.095 5.424 -45.063 1.00 88.75 157 GLU A O 1
ATOM 1245 N N . LEU A 1 158 ? 23.949 7.227 -44.041 1.00 90.69 158 LEU A N 1
ATOM 1246 C CA . LEU A 1 158 ? 22.906 8.138 -44.520 1.00 90.69 158 LEU A CA 1
ATOM 1247 C C . LEU A 1 158 ? 22.908 8.245 -46.049 1.00 90.69 158 LEU A C 1
ATOM 1249 O O . LEU A 1 158 ? 21.849 8.197 -46.679 1.00 90.69 158 LEU A O 1
ATOM 1253 N N . ARG A 1 159 ? 24.089 8.313 -46.678 1.00 90.50 159 ARG A N 1
ATOM 1254 C CA . ARG A 1 159 ? 24.209 8.277 -48.145 1.00 90.50 159 ARG A CA 1
ATOM 1255 C C . ARG A 1 159 ? 23.716 6.955 -48.733 1.00 90.50 159 ARG A C 1
ATOM 1257 O O . ARG A 1 159 ? 23.121 6.966 -49.810 1.00 90.50 159 ARG A O 1
ATOM 1264 N N . ALA A 1 160 ? 23.959 5.829 -48.065 1.00 92.62 160 ALA A N 1
ATOM 1265 C CA . ALA A 1 160 ? 23.475 4.523 -48.499 1.00 92.62 160 ALA A CA 1
ATOM 1266 C C . ALA A 1 160 ? 21.942 4.442 -48.424 1.00 92.62 160 ALA A C 1
ATOM 1268 O O . ALA A 1 160 ? 21.318 4.028 -49.401 1.00 92.62 160 ALA A O 1
ATOM 1269 N N . LYS A 1 161 ? 21.340 4.925 -47.328 1.00 92.75 161 LYS A N 1
ATOM 1270 C CA . LYS A 1 161 ? 19.879 5.018 -47.159 1.00 92.75 161 LYS A CA 1
ATOM 1271 C C . LYS A 1 161 ? 19.236 5.947 -48.191 1.00 92.75 161 LYS A C 1
ATOM 1273 O O . LYS A 1 161 ? 18.240 5.587 -48.806 1.00 92.75 161 LYS A O 1
ATOM 1278 N N . LYS A 1 162 ? 19.836 7.110 -48.471 1.00 93.56 162 LYS A N 1
ATOM 1279 C CA . LYS A 1 162 ? 19.358 7.997 -49.547 1.00 93.56 162 LYS A CA 1
ATOM 1280 C C . LYS A 1 162 ? 19.337 7.268 -50.895 1.00 93.56 162 LYS A C 1
ATOM 1282 O O . LYS A 1 162 ? 18.313 7.232 -51.565 1.00 93.56 162 LYS A O 1
ATOM 1287 N N . LYS A 1 163 ? 20.434 6.585 -51.238 1.00 93.62 163 LYS A N 1
ATOM 1288 C CA . LYS A 1 163 ? 20.528 5.796 -52.475 1.00 93.62 163 LYS A CA 1
ATOM 1289 C C . LYS A 1 163 ? 19.512 4.652 -52.544 1.00 93.62 163 LYS A C 1
ATOM 1291 O O . LYS A 1 163 ? 19.102 4.304 -53.650 1.00 93.62 163 LYS A O 1
ATOM 1296 N N . SER A 1 164 ? 19.138 4.019 -51.427 1.00 93.19 164 SER A N 1
ATOM 1297 C CA . SER A 1 164 ? 18.091 2.986 -51.442 1.00 93.19 164 SER A CA 1
ATOM 1298 C C . SER A 1 164 ? 16.717 3.592 -51.698 1.00 93.19 164 SER A C 1
ATOM 1300 O O . SER A 1 164 ? 16.010 3.083 -52.566 1.00 93.19 164 SER A O 1
ATOM 1302 N N . TYR A 1 165 ? 16.389 4.713 -51.050 1.00 92.06 165 TYR A N 1
ATOM 1303 C CA . TYR A 1 165 ? 15.134 5.421 -51.303 1.00 92.06 165 TYR A CA 1
ATOM 1304 C C . TYR A 1 165 ? 15.041 5.915 -52.746 1.00 92.06 165 TYR A C 1
ATOM 1306 O O . TYR A 1 165 ? 14.050 5.629 -53.406 1.00 92.06 165 TYR A O 1
ATOM 1314 N N . ASP A 1 166 ? 16.098 6.521 -53.295 1.00 90.62 166 ASP A N 1
ATOM 1315 C CA . ASP A 1 166 ? 16.129 6.966 -54.697 1.00 90.62 166 ASP A CA 1
ATOM 1316 C C . ASP A 1 166 ? 15.892 5.802 -55.685 1.00 90.62 166 ASP A C 1
ATOM 1318 O O . ASP A 1 166 ? 15.277 5.954 -56.745 1.00 90.62 166 ASP A O 1
ATOM 1322 N N . ARG A 1 167 ? 16.372 4.596 -55.350 1.00 92.62 167 ARG A N 1
ATOM 1323 C CA . ARG A 1 167 ? 16.133 3.386 -56.154 1.00 92.62 167 ARG A CA 1
ATOM 1324 C C . ARG A 1 167 ? 14.694 2.898 -56.039 1.00 92.62 167 ARG A C 1
ATOM 1326 O O . ARG A 1 167 ? 14.145 2.430 -57.035 1.00 92.62 167 ARG A O 1
ATOM 1333 N N . GLU A 1 168 ? 14.109 2.944 -54.850 1.00 92.00 168 GLU A N 1
ATOM 1334 C CA . GLU A 1 168 ? 12.722 2.543 -54.612 1.00 92.00 168 GLU A CA 1
ATOM 1335 C C . GLU A 1 168 ? 11.737 3.516 -55.262 1.00 92.00 168 GLU A C 1
ATOM 1337 O O . GLU A 1 168 ? 10.840 3.065 -55.973 1.00 92.00 168 GLU A O 1
ATOM 1342 N N . THR A 1 169 ? 11.965 4.826 -55.149 1.00 89.44 169 THR A N 1
ATOM 1343 C CA . THR A 1 169 ? 11.161 5.854 -55.828 1.00 89.44 169 THR A CA 1
ATOM 1344 C C . THR A 1 169 ? 11.253 5.713 -57.344 1.00 89.44 169 THR A C 1
ATOM 1346 O O . THR A 1 169 ? 10.230 5.698 -58.023 1.00 89.44 169 THR A O 1
ATOM 1349 N N . SER A 1 170 ? 12.452 5.480 -57.891 1.00 87.75 170 SER A N 1
ATOM 1350 C CA . SER A 1 170 ? 12.632 5.225 -59.327 1.00 87.75 170 SER A CA 1
ATOM 1351 C C . SER A 1 170 ? 11.899 3.964 -59.804 1.00 87.75 170 SER A C 1
ATOM 1353 O O . SER A 1 170 ? 11.402 3.917 -60.931 1.00 87.75 170 SER A O 1
ATOM 1355 N N . LYS A 1 171 ? 11.840 2.908 -58.981 1.00 93.44 171 LYS A N 1
ATOM 1356 C CA . LYS A 1 171 ? 11.065 1.695 -59.295 1.00 93.44 171 LYS A CA 1
ATOM 1357 C C . LYS A 1 171 ? 9.568 1.977 -59.249 1.00 93.44 171 LYS A C 1
ATOM 1359 O O . LYS A 1 171 ? 8.869 1.577 -60.176 1.00 93.44 171 LYS A O 1
ATOM 1364 N N . LEU A 1 172 ? 9.100 2.672 -58.214 1.00 91.50 172 LEU A N 1
ATOM 1365 C CA . LEU A 1 172 ? 7.700 3.052 -58.062 1.00 91.50 172 LEU A CA 1
ATOM 1366 C C . LEU A 1 172 ? 7.235 3.909 -59.241 1.00 91.50 172 LEU A C 1
ATOM 1368 O O . LEU A 1 172 ? 6.208 3.606 -59.836 1.00 91.50 172 LEU A O 1
ATOM 1372 N N . MET A 1 173 ? 8.043 4.889 -59.654 1.00 88.12 173 MET A N 1
ATOM 1373 C CA . MET A 1 173 ? 7.755 5.739 -60.809 1.00 88.12 173 MET A CA 1
ATOM 1374 C C . MET A 1 173 ? 7.583 4.921 -62.089 1.00 88.12 173 MET A C 1
ATOM 1376 O O . MET A 1 173 ? 6.626 5.100 -62.833 1.00 88.12 173 MET A O 1
ATOM 1380 N N . LYS A 1 174 ? 8.472 3.951 -62.330 1.00 89.38 174 LYS A N 1
ATOM 1381 C CA . LYS A 1 174 ? 8.357 3.057 -63.492 1.00 89.38 174 LYS A CA 1
ATOM 1382 C C . LYS A 1 174 ? 7.092 2.204 -63.453 1.00 89.38 174 LYS A C 1
ATOM 1384 O O . LYS A 1 174 ? 6.522 1.933 -64.505 1.00 89.38 174 LYS A O 1
ATOM 1389 N N . VAL A 1 175 ? 6.674 1.748 -62.272 1.00 91.75 175 VAL A N 1
ATOM 1390 C CA . VAL A 1 175 ? 5.428 0.985 -62.110 1.00 91.75 175 VAL A CA 1
ATOM 1391 C C . VAL A 1 175 ? 4.215 1.881 -62.350 1.00 91.75 175 VAL A C 1
ATOM 1393 O O . VAL A 1 175 ? 3.314 1.470 -63.074 1.00 91.75 175 VAL A O 1
ATOM 1396 N N . LEU A 1 176 ? 4.221 3.108 -61.825 1.00 88.12 176 LEU A N 1
ATOM 1397 C CA . LEU A 1 176 ? 3.156 4.087 -62.030 1.00 88.12 176 LEU A CA 1
ATOM 1398 C C . LEU A 1 176 ? 2.999 4.451 -63.511 1.00 88.12 176 LEU A C 1
ATOM 1400 O O . LEU A 1 176 ? 1.900 4.362 -64.043 1.00 88.12 176 LEU A O 1
ATOM 1404 N N . LEU A 1 177 ? 4.096 4.769 -64.203 1.00 87.50 177 LEU A N 1
ATOM 1405 C CA . LEU A 1 177 ? 4.066 5.083 -65.636 1.00 87.50 177 LEU A CA 1
ATOM 1406 C C . LEU A 1 177 ? 3.545 3.904 -66.469 1.00 87.50 177 LEU A C 1
ATOM 1408 O O . LEU A 1 177 ? 2.740 4.099 -67.372 1.00 87.50 177 LEU A O 1
ATOM 1412 N N . ARG A 1 178 ? 3.935 2.668 -66.129 1.00 88.69 178 ARG A N 1
ATOM 1413 C CA . ARG A 1 178 ? 3.390 1.462 -66.775 1.00 88.69 178 ARG A CA 1
ATOM 1414 C C . ARG A 1 178 ? 1.906 1.261 -66.492 1.00 88.69 178 ARG A C 1
ATOM 1416 O O . ARG A 1 178 ? 1.192 0.779 -67.361 1.00 88.69 178 ARG A O 1
ATOM 1423 N N . PHE A 1 179 ? 1.448 1.582 -65.286 1.00 86.75 179 PHE A N 1
ATOM 1424 C CA . PHE A 1 179 ? 0.032 1.516 -64.941 1.00 86.75 179 PHE A CA 1
ATOM 1425 C C . PHE A 1 179 ? -0.780 2.552 -65.727 1.00 86.75 179 PHE A C 1
ATOM 1427 O O . PHE A 1 179 ? -1.856 2.229 -66.227 1.00 86.75 179 PHE A O 1
ATOM 1434 N N . ILE A 1 180 ? -0.234 3.760 -65.896 1.00 86.38 180 ILE A N 1
ATOM 1435 C CA . ILE A 1 180 ? -0.834 4.796 -66.737 1.00 86.38 180 ILE A CA 1
ATOM 1436 C C . ILE A 1 180 ? -0.959 4.291 -68.177 1.00 86.38 180 ILE A C 1
ATOM 1438 O O . ILE A 1 180 ? -2.060 4.288 -68.714 1.00 86.38 180 ILE A O 1
ATOM 1442 N N . ASP A 1 181 ? 0.128 3.782 -68.756 1.00 82.69 181 ASP A N 1
ATOM 1443 C CA . ASP A 1 181 ? 0.152 3.340 -70.156 1.00 82.69 181 ASP A CA 1
ATOM 1444 C C . ASP A 1 181 ? -0.750 2.127 -70.428 1.00 82.69 181 ASP A C 1
ATOM 1446 O O . ASP A 1 181 ? -1.434 2.080 -71.447 1.00 82.69 181 ASP A O 1
ATOM 1450 N N . ASN A 1 182 ? -0.762 1.140 -69.528 1.00 82.44 182 ASN A N 1
ATOM 1451 C CA . ASN A 1 182 ? -1.433 -0.138 -69.782 1.00 82.44 182 ASN A CA 1
ATOM 1452 C C . ASN A 1 182 ? -2.888 -0.182 -69.307 1.00 82.44 182 ASN A C 1
ATOM 1454 O O . ASN A 1 182 ? -3.648 -1.015 -69.791 1.00 82.44 182 ASN A O 1
ATOM 1458 N N . HIS A 1 183 ? -3.266 0.640 -68.326 1.00 79.31 183 HIS A N 1
ATOM 1459 C CA . HIS A 1 183 ? -4.581 0.544 -67.693 1.00 79.31 183 HIS A CA 1
ATOM 1460 C C . HIS A 1 183 ? -5.340 1.864 -67.733 1.00 79.31 183 HIS A C 1
ATOM 1462 O O . HIS A 1 183 ? -6.466 1.890 -68.221 1.00 79.31 183 HIS A O 1
ATOM 1468 N N . LEU A 1 184 ? -4.753 2.964 -67.254 1.00 80.62 184 LEU A N 1
ATOM 1469 C CA . LEU A 1 184 ? -5.491 4.230 -67.178 1.00 80.62 184 LEU A CA 1
ATOM 1470 C C . LEU A 1 184 ? -5.732 4.850 -68.551 1.00 80.62 184 LEU A C 1
ATOM 1472 O O . LEU A 1 184 ? -6.850 5.262 -68.825 1.00 80.62 184 LEU A O 1
ATOM 1476 N N . ALA A 1 185 ? -4.724 4.889 -69.418 1.00 82.75 185 ALA A N 1
ATOM 1477 C CA . ALA A 1 185 ? -4.837 5.524 -70.723 1.00 82.75 185 ALA A CA 1
ATOM 1478 C C . ALA A 1 185 ? -5.859 4.835 -71.648 1.00 82.75 185 ALA A C 1
ATOM 1480 O O . ALA A 1 185 ? -6.681 5.542 -72.229 1.00 82.75 185 ALA A O 1
ATOM 1481 N N . PRO A 1 186 ? -5.920 3.488 -71.739 1.00 79.44 186 PRO A N 1
ATOM 1482 C CA . PRO A 1 186 ? -6.987 2.813 -72.477 1.00 79.44 186 PRO A CA 1
ATOM 1483 C C . PRO A 1 186 ? -8.379 3.071 -71.894 1.00 79.44 186 PRO A C 1
ATOM 1485 O O . PRO A 1 186 ? -9.326 3.258 -72.653 1.00 79.44 186 PRO A O 1
ATOM 1488 N N . MET A 1 187 ? -8.517 3.108 -70.562 1.00 75.31 187 MET A N 1
ATOM 1489 C CA . MET A 1 187 ? -9.805 3.377 -69.912 1.00 75.31 187 MET A CA 1
ATOM 1490 C C . MET A 1 187 ? -10.266 4.828 -70.112 1.00 75.31 187 MET A C 1
ATOM 1492 O O . MET A 1 187 ? -11.445 5.053 -70.360 1.00 75.31 187 MET A O 1
ATOM 1496 N N . LEU A 1 188 ? -9.353 5.799 -70.047 1.00 77.88 188 LEU A N 1
ATOM 1497 C CA . LEU A 1 188 ? -9.652 7.212 -70.297 1.00 77.88 188 LEU A CA 1
ATOM 1498 C C . LEU A 1 188 ? -10.022 7.455 -71.762 1.00 77.88 188 LEU A C 1
ATOM 1500 O O . LEU A 1 188 ? -11.037 8.082 -72.043 1.00 77.88 188 LEU A O 1
ATOM 1504 N N . ALA A 1 189 ? -9.271 6.873 -72.698 1.00 77.50 189 ALA A N 1
ATOM 1505 C CA . ALA A 1 189 ? -9.628 6.928 -74.113 1.00 77.50 189 ALA A CA 1
ATOM 1506 C C . ALA A 1 189 ? -10.993 6.264 -74.379 1.00 77.50 189 ALA A C 1
ATOM 1508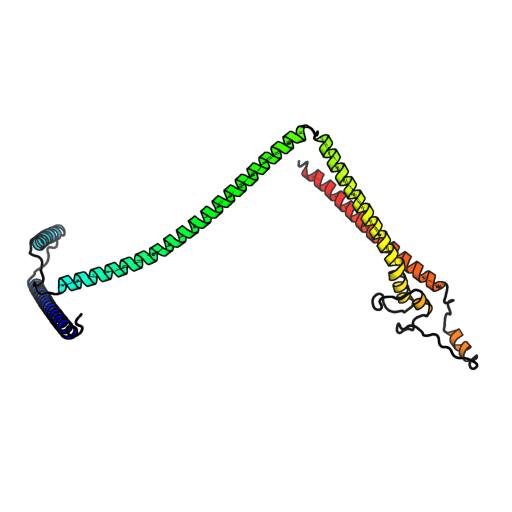 O O . ALA A 1 189 ? -11.769 6.736 -75.208 1.00 77.50 189 ALA A O 1
ATOM 1509 N N . ALA A 1 190 ? -11.328 5.187 -73.653 1.00 74.44 190 ALA A N 1
ATOM 1510 C CA . ALA A 1 190 ? -12.652 4.573 -73.724 1.00 74.44 190 ALA A CA 1
ATOM 1511 C C . ALA A 1 190 ? -13.757 5.561 -73.334 1.00 74.44 190 ALA A C 1
ATOM 1513 O O . ALA A 1 190 ? -14.764 5.627 -74.034 1.00 74.44 190 ALA A O 1
ATOM 1514 N N . GLU A 1 191 ? -13.572 6.315 -72.249 1.00 77.19 191 GLU A N 1
ATOM 1515 C CA . GLU A 1 191 ? -14.524 7.321 -71.770 1.00 77.19 191 GLU A CA 1
ATOM 1516 C C . GLU A 1 191 ? -14.738 8.439 -72.799 1.00 77.19 191 GLU A C 1
ATOM 1518 O O . GLU A 1 191 ? -15.884 8.737 -73.141 1.00 77.19 191 GLU A O 1
ATOM 1523 N N . GLU A 1 192 ? -13.661 9.004 -73.354 1.00 74.50 192 GLU A N 1
ATOM 1524 C CA . GLU A 1 192 ? -13.750 10.058 -74.378 1.00 74.50 192 GLU A CA 1
ATOM 1525 C C . GLU A 1 192 ? -14.505 9.592 -75.630 1.00 74.50 192 GLU A C 1
ATOM 1527 O O . GLU A 1 192 ? -15.265 10.344 -76.244 1.00 74.50 192 GLU A O 1
ATOM 1532 N N . LEU A 1 193 ? -14.376 8.307 -75.961 1.00 71.12 193 LEU A N 1
ATOM 1533 C CA . LEU A 1 193 ? -15.088 7.650 -77.053 1.00 71.12 193 LEU A CA 1
ATOM 1534 C C . LEU A 1 193 ? -16.532 7.236 -76.711 1.00 71.12 193 LEU A C 1
ATOM 1536 O O . LEU A 1 193 ? -17.174 6.540 -77.509 1.00 71.12 193 LEU A O 1
ATOM 1540 N N . GLY A 1 194 ? -17.059 7.642 -75.551 1.00 63.44 194 GLY A N 1
ATOM 1541 C CA . GLY A 1 194 ? -18.415 7.326 -75.089 1.00 63.44 194 GLY A CA 1
ATOM 1542 C C . GLY A 1 194 ? -18.576 5.905 -74.537 1.00 63.44 194 GLY A C 1
ATOM 1543 O O . GLY A 1 194 ? -19.680 5.350 -74.531 1.00 63.44 194 GLY A O 1
ATOM 1544 N N . GLY A 1 195 ? -17.470 5.290 -74.133 1.00 65.69 195 GLY A N 1
ATOM 1545 C CA . GLY A 1 195 ? -17.401 4.025 -73.419 1.00 65.69 195 GLY A CA 1
ATOM 1546 C C . GLY A 1 195 ? -17.729 4.160 -71.924 1.00 65.69 195 GLY A C 1
ATOM 1547 O O . GLY A 1 195 ? -18.128 5.223 -71.452 1.00 65.69 195 GLY A O 1
ATOM 1548 N N . PRO A 1 196 ? -17.637 3.055 -71.171 1.00 67.12 196 PRO A N 1
ATOM 1549 C CA . PRO A 1 196 ? -17.885 3.045 -69.728 1.00 67.12 196 PRO A CA 1
ATOM 1550 C C . PRO A 1 196 ? -16.919 3.985 -68.986 1.00 67.12 196 PRO A C 1
ATOM 1552 O O . PRO A 1 196 ? -15.747 4.076 -69.341 1.00 67.12 196 PRO A O 1
ATOM 1555 N N . VAL A 1 197 ? -17.412 4.647 -67.935 1.00 69.06 197 VAL A N 1
ATOM 1556 C CA . VAL A 1 197 ? -16.615 5.552 -67.088 1.00 69.06 197 VAL A CA 1
ATOM 1557 C C . VAL A 1 197 ? -15.476 4.779 -66.415 1.00 69.06 197 VAL A C 1
ATOM 1559 O O . VAL A 1 197 ? -15.662 3.630 -65.994 1.00 69.06 197 VAL A O 1
ATOM 1562 N N . VAL A 1 198 ? -14.302 5.410 -66.288 1.00 67.62 198 VAL A N 1
ATOM 1563 C CA . VAL A 1 198 ? -13.121 4.823 -65.636 1.00 67.62 198 VAL A CA 1
ATOM 1564 C C . VAL A 1 198 ? -13.481 4.312 -64.232 1.00 67.62 198 VAL A C 1
ATOM 1566 O O . VAL A 1 198 ? -13.777 5.091 -63.329 1.00 67.62 198 VAL A O 1
ATOM 1569 N N . GLY A 1 199 ? -13.453 2.986 -64.045 1.00 63.06 199 GLY A N 1
ATOM 1570 C CA . GLY A 1 199 ? -13.731 2.314 -62.767 1.00 63.06 199 GLY A CA 1
ATOM 1571 C C . GLY A 1 199 ? -14.964 1.399 -62.734 1.00 63.06 199 GLY A C 1
ATOM 1572 O O . GLY A 1 199 ? -15.047 0.568 -61.832 1.00 63.06 199 GLY A O 1
ATOM 1573 N N . ASP A 1 200 ? -15.874 1.478 -63.713 1.00 63.47 200 ASP A N 1
ATOM 1574 C CA . ASP A 1 200 ? -17.098 0.648 -63.749 1.00 63.47 200 ASP A CA 1
ATOM 1575 C C . ASP A 1 200 ? -16.865 -0.765 -64.330 1.00 63.47 200 ASP A C 1
ATOM 1577 O O . ASP A 1 200 ? -17.600 -1.708 -64.026 1.00 63.47 200 ASP A O 1
ATOM 1581 N N . LEU A 1 201 ? -15.820 -0.941 -65.147 1.00 58.97 201 LEU A N 1
ATOM 1582 C CA . LEU A 1 201 ? -15.404 -2.234 -65.700 1.00 58.97 201 LEU A CA 1
ATOM 1583 C C . LEU A 1 201 ? -13.898 -2.439 -65.499 1.00 58.97 201 LEU A C 1
ATOM 1585 O O . LEU A 1 201 ? -13.075 -1.652 -65.959 1.00 58.97 201 LEU A O 1
ATOM 1589 N N . ILE A 1 202 ? -13.538 -3.517 -64.798 1.00 55.22 202 ILE A N 1
ATOM 1590 C CA . ILE A 1 202 ? -12.148 -3.906 -64.539 1.00 55.22 202 ILE A CA 1
ATOM 1591 C C . ILE A 1 202 ? -11.665 -4.744 -65.730 1.00 55.22 202 ILE A C 1
ATOM 1593 O O . ILE A 1 202 ? -11.970 -5.931 -65.806 1.00 55.22 202 ILE A O 1
ATOM 1597 N N . GLY A 1 203 ? -10.915 -4.123 -66.643 1.00 60.19 203 GLY A N 1
ATOM 1598 C CA . GLY A 1 203 ? -10.214 -4.813 -67.734 1.00 60.19 203 GLY A CA 1
ATOM 1599 C C . GLY A 1 203 ? -10.854 -4.614 -69.104 1.00 60.19 203 GLY A C 1
ATOM 1600 O O . GLY A 1 203 ? -11.518 -5.509 -69.612 1.00 60.19 203 GLY A O 1
ATOM 1601 N N . ILE A 1 204 ? -10.636 -3.437 -69.691 1.00 58.78 204 ILE A N 1
ATOM 1602 C CA . ILE A 1 204 ? -10.890 -3.181 -71.111 1.00 58.78 204 ILE A CA 1
ATOM 1603 C C . ILE A 1 204 ? -9.533 -3.293 -71.808 1.00 58.78 204 ILE A C 1
ATOM 1605 O O . ILE A 1 204 ? -8.659 -2.458 -71.570 1.00 58.78 204 ILE A O 1
ATOM 1609 N N . ASP A 1 205 ? -9.341 -4.331 -72.621 1.00 58.62 205 ASP A N 1
ATOM 1610 C CA . ASP A 1 205 ? -8.123 -4.493 -73.419 1.00 58.62 205 ASP A CA 1
ATOM 1611 C C . ASP A 1 205 ? -8.214 -3.667 -74.716 1.00 58.62 205 ASP A C 1
ATOM 1613 O O . ASP A 1 205 ? -9.297 -3.304 -75.180 1.00 58.62 205 ASP A O 1
ATOM 1617 N N . GLY A 1 206 ? -7.069 -3.372 -75.342 1.00 56.75 206 GLY A N 1
ATOM 1618 C CA . GLY A 1 206 ? -7.010 -2.599 -76.596 1.00 56.75 206 GLY A CA 1
ATOM 1619 C C . GLY A 1 206 ? -7.881 -3.169 -77.728 1.00 56.75 206 GLY A C 1
ATOM 1620 O O . GLY A 1 206 ? -8.370 -2.418 -78.574 1.00 56.75 206 GLY A O 1
ATOM 1621 N N . ASP A 1 207 ? -8.143 -4.478 -77.701 1.00 58.25 207 ASP A N 1
ATOM 1622 C CA . ASP A 1 207 ? -9.011 -5.171 -78.656 1.00 58.25 207 ASP A CA 1
ATOM 1623 C C . ASP A 1 207 ? -10.514 -4.890 -78.415 1.00 58.25 207 ASP A C 1
ATOM 1625 O O . ASP A 1 207 ? -11.294 -4.825 -79.370 1.00 58.25 207 ASP A O 1
ATOM 1629 N N . ASP A 1 208 ? -10.928 -4.622 -77.171 1.00 59.09 208 ASP A N 1
ATOM 1630 C CA . ASP A 1 208 ? -12.308 -4.253 -76.811 1.00 59.09 208 ASP A CA 1
ATOM 1631 C C . ASP A 1 208 ? -12.635 -2.805 -77.216 1.00 59.09 208 ASP A C 1
ATOM 1633 O O . ASP A 1 208 ? -13.764 -2.483 -77.601 1.00 59.09 208 ASP A O 1
ATOM 1637 N N . LEU A 1 209 ? -11.620 -1.935 -77.223 1.00 59.31 209 LEU A N 1
ATOM 1638 C CA . LEU A 1 209 ? -11.713 -0.563 -77.733 1.00 59.31 209 LEU A CA 1
ATOM 1639 C C . LEU A 1 209 ? -11.855 -0.522 -79.259 1.00 59.31 209 LEU A C 1
ATOM 1641 O O . LEU A 1 209 ? -12.569 0.333 -79.797 1.00 59.31 209 LEU A O 1
ATOM 1645 N N . ALA A 1 210 ? -11.239 -1.476 -79.965 1.00 55.28 210 ALA A N 1
ATOM 1646 C CA . ALA A 1 210 ? -11.353 -1.605 -81.415 1.00 55.28 210 ALA A CA 1
ATOM 1647 C C . ALA A 1 210 ? -12.786 -1.964 -81.860 1.00 55.28 210 ALA A C 1
ATOM 1649 O O . ALA A 1 210 ? -13.250 -1.468 -82.889 1.00 55.28 210 ALA A O 1
ATOM 1650 N N . ALA A 1 211 ? -13.524 -2.748 -81.063 1.00 59.62 211 ALA A N 1
ATOM 1651 C CA . ALA A 1 211 ? -14.910 -3.136 -81.353 1.00 59.62 211 ALA A CA 1
ATOM 1652 C C . ALA A 1 211 ? -15.910 -1.960 -81.278 1.00 59.62 211 ALA A C 1
ATOM 1654 O O . ALA A 1 211 ? -16.950 -1.974 -81.943 1.00 59.62 211 ALA A O 1
ATOM 1655 N N . GLY A 1 212 ? -15.572 -0.907 -80.524 1.00 58.12 212 GLY A N 1
ATOM 1656 C CA . GLY A 1 212 ? -16.393 0.286 -80.335 1.00 58.12 212 GLY A CA 1
ATOM 1657 C C . GLY A 1 212 ? -17.622 0.063 -79.447 1.00 58.12 212 GLY A C 1
ATOM 1658 O O . GLY A 1 212 ? -18.288 -0.974 -79.480 1.00 58.12 212 GLY A O 1
ATOM 1659 N N . PHE A 1 213 ? -17.952 1.083 -78.659 1.00 61.03 213 PHE A N 1
ATOM 1660 C CA . PHE A 1 213 ? -19.076 1.066 -77.727 1.00 61.03 213 PHE A CA 1
ATOM 1661 C C . PHE A 1 213 ? -20.299 1.767 -78.335 1.00 61.03 213 PHE A C 1
ATOM 1663 O O . PHE A 1 213 ? -20.178 2.645 -79.189 1.00 61.03 213 PHE A O 1
ATOM 1670 N N . ASN A 1 214 ? -21.505 1.338 -77.959 1.00 60.66 214 ASN A N 1
ATOM 1671 C CA . ASN A 1 214 ? -22.720 2.102 -78.253 1.00 60.66 214 ASN A CA 1
ATOM 1672 C C . ASN A 1 214 ? -22.887 3.252 -77.239 1.00 60.66 214 ASN A C 1
ATOM 1674 O O . ASN A 1 214 ? -22.272 3.224 -76.181 1.00 60.66 214 ASN A O 1
ATOM 1678 N N . ALA A 1 215 ? -23.782 4.212 -77.501 1.00 53.84 215 ALA A N 1
ATOM 1679 C CA . ALA A 1 215 ? -24.080 5.338 -76.594 1.00 53.84 215 ALA A CA 1
ATOM 1680 C C . ALA A 1 215 ? -24.641 4.935 -75.203 1.00 53.84 215 ALA A C 1
ATOM 1682 O O . ALA A 1 215 ? -25.063 5.786 -74.429 1.00 53.84 215 ALA A O 1
ATOM 1683 N N . GLN A 1 216 ? -24.701 3.633 -74.901 1.00 55.09 216 GLN A N 1
ATOM 1684 C CA . GLN A 1 216 ? -25.077 3.056 -73.610 1.00 55.09 216 GLN A CA 1
ATOM 1685 C C . GLN A 1 216 ? -23.922 2.249 -72.974 1.00 55.09 216 GLN A C 1
ATOM 1687 O O . GLN A 1 216 ? -24.173 1.439 -72.083 1.00 55.09 216 GLN A O 1
ATOM 1692 N N . GLY A 1 217 ? -22.678 2.413 -73.448 1.00 55.56 217 GLY A N 1
ATOM 1693 C CA . GLY A 1 217 ? -21.473 1.815 -72.860 1.00 55.56 217 GLY A CA 1
ATOM 1694 C C . GLY A 1 217 ? -21.291 0.308 -73.087 1.00 55.56 217 GLY A C 1
ATOM 1695 O O . GLY A 1 217 ? -20.477 -0.316 -72.414 1.00 55.56 217 GLY A O 1
ATOM 1696 N N . LYS A 1 218 ? -22.031 -0.322 -74.013 1.00 59.88 218 LYS A N 1
ATOM 1697 C CA . LYS A 1 218 ? -21.921 -1.768 -74.308 1.00 59.88 218 LYS A CA 1
ATOM 1698 C C . LYS A 1 218 ? -21.118 -2.032 -75.583 1.00 59.88 218 LYS A C 1
ATOM 1700 O O . LYS A 1 218 ? -21.325 -1.349 -76.589 1.00 59.88 218 LYS A O 1
ATOM 1705 N N . LEU A 1 219 ? -20.270 -3.068 -75.552 1.00 58.41 219 LEU A N 1
ATOM 1706 C CA . LEU A 1 219 ? -19.478 -3.542 -76.698 1.00 58.41 219 LEU A CA 1
ATOM 1707 C C . LEU A 1 219 ? -20.387 -3.860 -77.899 1.00 58.41 219 LEU A C 1
ATOM 1709 O O . LEU A 1 219 ? -21.347 -4.633 -77.771 1.00 58.41 219 LEU A O 1
ATOM 1713 N N . ARG A 1 220 ? -20.096 -3.300 -79.080 1.00 52.66 220 ARG A N 1
ATOM 1714 C CA . ARG A 1 220 ? -20.814 -3.658 -80.312 1.00 52.66 220 ARG A CA 1
ATOM 1715 C C . ARG A 1 220 ? -20.329 -5.029 -80.795 1.00 52.66 220 ARG A C 1
ATOM 1717 O O . ARG A 1 220 ? -19.179 -5.190 -81.180 1.00 52.66 220 ARG A O 1
ATOM 1724 N N . LYS A 1 221 ? -21.217 -6.031 -80.808 1.00 46.69 221 LYS A N 1
ATOM 1725 C CA . LYS A 1 221 ? -20.922 -7.327 -81.446 1.00 46.69 221 LYS A CA 1
ATOM 1726 C C . LYS A 1 221 ? -20.898 -7.167 -82.974 1.00 46.69 221 LYS A C 1
ATOM 1728 O O . LYS A 1 221 ? -21.853 -6.593 -83.509 1.00 46.69 221 LYS A O 1
ATOM 1733 N N . PRO A 1 222 ? -19.881 -7.689 -83.685 1.00 43.09 222 PRO A N 1
ATOM 1734 C CA . PRO A 1 222 ? -19.878 -7.690 -85.143 1.00 43.09 222 PRO A CA 1
ATOM 1735 C C . PRO A 1 222 ? -20.997 -8.611 -85.644 1.00 43.09 222 PRO A C 1
ATOM 1737 O O . PRO A 1 222 ? -21.123 -9.756 -85.213 1.00 43.09 222 PRO A O 1
ATOM 1740 N N . LYS A 1 223 ? -21.864 -8.080 -86.507 1.00 36.47 223 LYS A N 1
ATOM 1741 C CA . LYS A 1 223 ? -22.995 -8.811 -87.080 1.00 36.47 223 LYS A CA 1
ATOM 1742 C C . LYS A 1 223 ? -22.561 -9.434 -88.407 1.00 36.47 223 LYS A C 1
ATOM 1744 O O . LYS A 1 223 ? -22.437 -8.718 -89.394 1.00 36.47 223 LYS A O 1
ATOM 1749 N N . ASP A 1 224 ? -22.364 -10.750 -88.414 1.00 42.28 224 ASP A N 1
ATOM 1750 C CA . ASP A 1 224 ? -22.379 -11.556 -89.637 1.00 42.28 224 ASP A CA 1
ATOM 1751 C C . ASP A 1 224 ? -23.800 -11.546 -90.218 1.00 42.28 224 ASP A C 1
ATOM 1753 O O . ASP A 1 224 ? -24.741 -12.031 -89.584 1.00 42.28 224 ASP A O 1
ATOM 1757 N N . SER A 1 225 ? -23.972 -10.996 -91.421 1.00 32.91 225 SER A N 1
ATOM 1758 C CA . SER A 1 225 ? -25.059 -11.400 -92.314 1.00 32.91 225 SER A CA 1
ATOM 1759 C C . SER A 1 225 ? -24.768 -11.010 -93.758 1.00 32.91 225 SER A C 1
ATOM 1761 O O . SER A 1 225 ? -24.518 -9.848 -94.080 1.00 32.91 225 SER A O 1
ATOM 1763 N N . ASP A 1 226 ? -24.845 -12.049 -94.571 1.00 34.41 226 ASP A N 1
ATOM 1764 C CA . ASP A 1 226 ? -24.757 -12.142 -96.014 1.00 34.41 226 ASP A CA 1
ATOM 1765 C C . ASP A 1 226 ? -25.809 -11.289 -96.757 1.00 34.41 226 ASP A C 1
ATOM 1767 O O . ASP A 1 226 ? -26.890 -11.006 -96.246 1.00 34.41 226 ASP A O 1
ATOM 1771 N N . ASP A 1 227 ? -25.416 -10.915 -97.972 1.00 38.81 227 ASP A N 1
ATOM 1772 C CA . ASP A 1 227 ? -26.139 -10.464 -99.166 1.00 38.81 227 ASP A CA 1
ATOM 1773 C C . ASP A 1 227 ? -27.416 -9.571 -99.137 1.00 38.81 227 ASP A C 1
ATOM 1775 O O . ASP A 1 227 ? -28.488 -9.921 -98.660 1.00 38.81 227 ASP A O 1
ATOM 1779 N N . LYS A 1 228 ? -27.287 -8.476 -99.914 1.00 50.91 228 LYS A N 1
ATOM 1780 C CA . LYS A 1 228 ? -28.282 -7.828 -100.804 1.00 50.91 228 LYS A CA 1
ATOM 1781 C C . LYS A 1 228 ? -29.604 -7.332 -100.208 1.00 50.91 228 LYS A C 1
ATOM 1783 O O . LYS A 1 228 ? -30.623 -7.984 -100.345 1.00 50.91 228 LYS A O 1
ATOM 1788 N N . GLU A 1 229 ? -29.573 -6.079 -99.757 1.00 46.25 229 GLU A N 1
ATOM 1789 C CA . GLU A 1 229 ? -30.589 -5.007 -99.889 1.00 46.25 229 GLU A CA 1
ATOM 1790 C C . GLU A 1 229 ? -30.171 -3.946 -98.855 1.00 46.25 229 GLU A C 1
ATOM 1792 O O . GLU A 1 229 ? -30.167 -4.204 -97.666 1.00 46.25 229 GLU A O 1
ATOM 1797 N N . ASP A 1 230 ? -29.441 -2.877 -99.193 1.00 45.31 230 ASP A N 1
ATOM 1798 C CA . ASP A 1 230 ? -30.050 -1.542 -99.252 1.00 45.31 230 ASP A CA 1
ATOM 1799 C C . ASP A 1 230 ? -28.992 -0.473 -99.606 1.00 45.31 230 ASP A C 1
ATOM 1801 O O . ASP A 1 230 ? -28.560 0.354 -98.799 1.00 45.31 230 ASP A O 1
ATOM 1805 N N . LYS A 1 231 ? -28.566 -0.426 -100.875 1.00 57.88 231 LYS A N 1
ATOM 1806 C CA . LYS A 1 231 ? -27.687 0.649 -101.394 1.00 57.88 231 LYS A CA 1
ATOM 1807 C C . LYS A 1 231 ? -28.339 2.044 -101.376 1.00 57.88 231 LYS A C 1
ATOM 1809 O O . LYS A 1 231 ? -27.661 3.030 -101.651 1.00 57.88 231 LYS A O 1
ATOM 1814 N N . ARG A 1 232 ? -29.640 2.146 -101.075 1.00 54.69 232 ARG A N 1
ATOM 1815 C CA . ARG A 1 232 ? -30.368 3.424 -100.979 1.00 54.69 232 ARG A CA 1
ATOM 1816 C C . ARG A 1 232 ? -30.385 4.014 -99.569 1.00 54.69 232 ARG A C 1
ATOM 1818 O O . ARG A 1 232 ? -30.462 5.231 -99.462 1.00 54.69 232 ARG A O 1
ATOM 1825 N N . GLN A 1 233 ? -30.230 3.204 -98.521 1.00 56.44 233 GLN A N 1
ATOM 1826 C CA . GLN A 1 233 ? -30.154 3.715 -97.145 1.00 56.44 233 GLN A CA 1
ATOM 1827 C C . GLN A 1 233 ? -28.774 4.308 -96.824 1.00 56.44 233 GLN A C 1
ATOM 1829 O O . GLN A 1 233 ? -28.683 5.274 -96.075 1.00 56.44 233 GLN A O 1
ATOM 1834 N N . ARG A 1 234 ? -27.715 3.856 -97.516 1.00 58.28 234 ARG A N 1
ATOM 1835 C CA . ARG A 1 234 ? -26.352 4.408 -97.378 1.00 58.28 234 ARG A CA 1
ATOM 1836 C C . ARG A 1 234 ? -26.231 5.906 -97.681 1.00 58.28 234 ARG A C 1
ATOM 1838 O O . ARG A 1 234 ? -25.295 6.530 -97.211 1.00 58.28 234 ARG A O 1
ATOM 1845 N N . ARG A 1 235 ? -27.157 6.489 -98.451 1.00 55.94 235 ARG A N 1
ATOM 1846 C CA . ARG A 1 235 ? -27.104 7.915 -98.818 1.00 55.94 235 ARG A CA 1
ATOM 1847 C C . ARG A 1 235 ? -27.708 8.851 -97.776 1.00 55.94 235 ARG A C 1
ATOM 1849 O O . ARG A 1 235 ? -27.487 10.051 -97.870 1.00 55.94 235 ARG A O 1
ATOM 1856 N N . ILE A 1 236 ? -28.492 8.333 -96.832 1.00 57.00 236 ILE A N 1
ATOM 1857 C CA . ILE A 1 236 ? -29.078 9.165 -95.772 1.00 57.00 236 ILE A CA 1
ATOM 1858 C C . ILE A 1 236 ? -28.104 9.245 -94.587 1.00 57.00 236 ILE A C 1
ATOM 1860 O O . ILE A 1 236 ? -27.932 10.325 -94.029 1.00 57.00 236 ILE A O 1
ATOM 1864 N N . ASP A 1 237 ? -27.366 8.165 -94.309 1.00 50.06 237 ASP A N 1
ATOM 1865 C CA . ASP A 1 237 ? -26.287 8.164 -93.309 1.00 50.06 237 ASP A CA 1
ATOM 1866 C C . ASP A 1 237 ? -25.083 9.033 -93.718 1.00 50.06 237 ASP A C 1
ATOM 1868 O O . ASP A 1 237 ? -24.439 9.642 -92.867 1.00 50.06 237 ASP A O 1
ATOM 1872 N N . GLU A 1 238 ? -24.807 9.172 -95.020 1.00 55.84 238 GLU A N 1
ATOM 1873 C CA . GLU A 1 238 ? -23.695 9.994 -95.532 1.00 55.84 238 GLU A CA 1
ATOM 1874 C C . GLU A 1 238 ? -23.912 11.509 -95.357 1.00 55.84 238 GLU A C 1
ATOM 1876 O O . GLU A 1 238 ? -22.964 12.283 -95.443 1.00 55.84 238 GLU A O 1
ATOM 1881 N N . ILE A 1 239 ? -25.148 11.949 -95.093 1.00 56.19 239 ILE A N 1
ATOM 1882 C CA . ILE A 1 239 ? -25.467 13.369 -94.874 1.00 56.19 239 ILE A CA 1
ATOM 1883 C C . ILE A 1 239 ? -25.361 13.743 -93.381 1.00 56.19 239 ILE A C 1
ATOM 1885 O O . ILE A 1 239 ? -25.265 14.926 -93.064 1.00 56.19 239 ILE A O 1
ATOM 1889 N N . TRP A 1 240 ? -25.315 12.764 -92.463 1.00 56.81 240 TRP A N 1
ATOM 1890 C CA . TRP A 1 240 ? -25.367 13.016 -91.013 1.00 56.81 240 TRP A CA 1
ATOM 1891 C C . TRP A 1 240 ? -24.270 12.354 -90.155 1.00 56.81 240 TRP A C 1
ATOM 1893 O O . TRP A 1 240 ? -24.317 12.501 -88.936 1.00 56.81 240 TRP A O 1
ATOM 1903 N N . GLY A 1 241 ? -23.256 11.685 -90.719 1.00 39.56 241 GLY A N 1
ATOM 1904 C CA . GLY A 1 241 ? -22.251 10.977 -89.910 1.00 39.56 241 GLY A CA 1
ATOM 1905 C C . GLY A 1 241 ? -20.813 11.081 -90.413 1.00 39.56 241 GLY A C 1
ATOM 1906 O O . GLY A 1 241 ? -20.444 10.476 -91.413 1.00 39.56 241 GLY A O 1
ATOM 1907 N N . GLN A 1 242 ? -19.983 11.799 -89.660 1.00 48.03 242 GLN A N 1
ATOM 1908 C CA . GLN A 1 242 ? -18.526 11.852 -89.761 1.00 48.03 242 GLN A CA 1
ATOM 1909 C C . GLN A 1 242 ? -17.924 10.445 -89.566 1.00 48.03 242 GLN A C 1
ATOM 1911 O O . GLN A 1 242 ? -17.786 9.968 -88.444 1.00 48.03 242 GLN A O 1
ATOM 1916 N N . ALA A 1 243 ? -17.578 9.759 -90.658 1.00 38.00 243 ALA A N 1
ATOM 1917 C CA . ALA A 1 243 ? -16.840 8.499 -90.614 1.00 38.00 243 ALA A CA 1
ATOM 1918 C C . ALA A 1 243 ? -15.334 8.790 -90.544 1.00 38.00 243 ALA A C 1
ATOM 1920 O O . ALA A 1 243 ? -14.652 8.927 -91.561 1.00 38.00 243 ALA A O 1
ATOM 1921 N N . THR A 1 244 ? -14.816 8.915 -89.325 1.00 38.88 244 THR A N 1
ATOM 1922 C CA . THR A 1 244 ? -13.383 8.796 -89.059 1.00 38.88 244 THR A CA 1
ATOM 1923 C C . THR A 1 244 ? -12.929 7.366 -89.370 1.00 38.88 244 THR A C 1
ATOM 1925 O O . THR A 1 244 ? -13.610 6.385 -89.069 1.00 38.88 244 THR A O 1
ATOM 1928 N N . ASN A 1 245 ? -11.772 7.249 -90.021 1.00 38.03 245 ASN A N 1
ATOM 1929 C CA . ASN A 1 245 ? -11.065 5.992 -90.263 1.00 38.03 245 ASN A CA 1
ATOM 1930 C C . ASN A 1 245 ? -10.818 5.269 -88.924 1.00 38.03 245 ASN A C 1
ATOM 1932 O O . ASN A 1 245 ? -9.920 5.636 -88.168 1.00 38.03 245 ASN A O 1
ATOM 1936 N N . GLY A 1 246 ? -11.623 4.247 -88.630 1.00 42.09 246 GLY A N 1
ATOM 1937 C CA . GLY A 1 246 ? -11.728 3.584 -87.324 1.00 42.09 246 GLY A CA 1
ATOM 1938 C C . GLY A 1 246 ? -10.582 2.644 -86.931 1.00 42.09 246 GLY A C 1
ATOM 1939 O O . GLY A 1 246 ? -10.849 1.592 -86.364 1.00 42.09 246 GLY A O 1
ATOM 1940 N N . GLY A 1 247 ? -9.326 2.995 -87.216 1.00 46.97 247 GLY A N 1
ATOM 1941 C CA . GLY A 1 247 ? -8.162 2.199 -86.800 1.00 46.97 247 GLY A CA 1
ATOM 1942 C C . GLY A 1 247 ? -6.976 3.024 -86.301 1.00 46.97 247 GLY A C 1
ATOM 1943 O O . GLY A 1 247 ? -6.346 2.641 -85.324 1.00 46.97 247 GLY A O 1
ATOM 1944 N N . THR A 1 248 ? -6.693 4.171 -86.923 1.00 49.56 248 THR A N 1
ATOM 1945 C CA . THR A 1 248 ? -5.523 5.004 -86.589 1.00 49.56 248 THR A CA 1
ATOM 1946 C C . THR A 1 248 ? -5.810 6.068 -85.531 1.00 49.56 248 THR A C 1
ATOM 1948 O O . THR A 1 248 ? -5.029 6.195 -84.601 1.00 49.56 248 THR A O 1
ATOM 1951 N N . GLY A 1 249 ? -6.963 6.747 -85.578 1.00 53.62 249 GLY A N 1
ATOM 1952 C CA . GLY A 1 249 ? -7.278 7.805 -84.599 1.00 53.62 249 GLY A CA 1
ATOM 1953 C C . GLY A 1 249 ? -7.441 7.312 -83.152 1.00 53.62 249 GLY A C 1
ATOM 1954 O O . GLY A 1 249 ? -7.253 8.070 -82.215 1.00 53.62 249 GLY A O 1
ATOM 1955 N N . ARG A 1 250 ? -7.731 6.020 -82.960 1.00 54.59 250 ARG A N 1
ATOM 1956 C CA . ARG A 1 250 ? -7.994 5.417 -81.642 1.00 54.59 250 ARG A CA 1
ATOM 1957 C C . ARG A 1 250 ? -6.732 5.058 -80.857 1.00 54.59 250 ARG A C 1
ATOM 1959 O O . ARG A 1 250 ? -6.736 5.106 -79.634 1.00 54.59 250 ARG A O 1
ATOM 1966 N N . GLN A 1 251 ? -5.651 4.692 -81.551 1.00 58.34 251 GLN A N 1
ATOM 1967 C CA . GLN A 1 251 ? -4.336 4.524 -80.920 1.00 58.34 251 GLN A CA 1
ATOM 1968 C C . GLN A 1 251 ? -3.728 5.885 -80.562 1.00 58.34 251 GLN A C 1
ATOM 1970 O O . GLN A 1 251 ? -3.051 5.999 -79.541 1.00 58.34 251 GLN A O 1
ATOM 1975 N N . ASP A 1 252 ? -4.035 6.910 -81.362 1.00 69.06 252 ASP A N 1
ATOM 1976 C CA . ASP A 1 252 ? -3.632 8.290 -81.099 1.00 69.06 252 ASP A CA 1
ATOM 1977 C C . ASP A 1 252 ? -4.319 8.852 -79.837 1.00 69.06 252 ASP A C 1
ATOM 1979 O O . ASP A 1 252 ? -3.657 9.507 -79.039 1.00 69.06 252 ASP A O 1
ATOM 1983 N N . GLU A 1 253 ? -5.595 8.526 -79.587 1.00 69.94 253 GLU A N 1
ATOM 1984 C CA . GLU A 1 253 ? -6.327 8.928 -78.367 1.00 69.94 253 GLU A CA 1
ATOM 1985 C C . GLU A 1 253 ? -5.786 8.259 -77.089 1.00 69.94 253 GLU A C 1
ATOM 1987 O O . GLU A 1 253 ? -5.612 8.925 -76.071 1.00 69.94 253 GLU A O 1
ATOM 1992 N N . ILE A 1 254 ? -5.416 6.971 -77.136 1.00 73.00 254 ILE A N 1
ATOM 1993 C CA . ILE A 1 254 ? -4.764 6.292 -75.995 1.00 73.00 254 ILE A CA 1
ATOM 1994 C C . ILE A 1 254 ? -3.401 6.933 -75.698 1.00 73.00 254 ILE A C 1
ATOM 1996 O O . ILE A 1 254 ? -3.052 7.159 -74.538 1.00 73.00 254 ILE A O 1
ATOM 2000 N N . ALA A 1 255 ? -2.622 7.242 -76.736 1.00 77.50 255 ALA A N 1
ATOM 2001 C CA . ALA A 1 255 ? -1.331 7.902 -76.574 1.00 77.50 255 ALA A CA 1
ATOM 2002 C C . ALA A 1 255 ? -1.476 9.344 -76.049 1.00 77.50 255 ALA A C 1
ATOM 2004 O O . ALA A 1 255 ? -0.659 9.769 -75.230 1.00 77.50 255 ALA A O 1
ATOM 2005 N N . ALA A 1 256 ? -2.517 10.069 -76.473 1.00 80.00 256 ALA A N 1
ATOM 2006 C CA . ALA A 1 256 ? -2.838 11.409 -75.988 1.00 80.00 256 ALA A CA 1
ATOM 2007 C C . ALA A 1 256 ? -3.249 11.391 -74.507 1.00 80.00 256 ALA A C 1
ATOM 2009 O O . ALA A 1 256 ? -2.630 12.086 -73.702 1.00 80.00 256 ALA A O 1
ATOM 2010 N N . ALA A 1 257 ? -4.178 10.512 -74.116 1.00 80.06 257 ALA A N 1
ATOM 2011 C CA . ALA A 1 257 ? -4.607 10.361 -72.725 1.00 80.06 257 ALA A CA 1
ATOM 2012 C C . ALA A 1 257 ? -3.449 9.935 -71.798 1.00 80.06 257 ALA A C 1
ATOM 2014 O O . ALA A 1 257 ? -3.325 10.416 -70.669 1.00 80.06 257 ALA A O 1
ATOM 2015 N N . ALA A 1 258 ? -2.547 9.068 -72.277 1.00 80.50 258 ALA A N 1
ATOM 2016 C CA . ALA A 1 258 ? -1.330 8.714 -71.547 1.00 80.50 258 ALA A CA 1
ATOM 2017 C C . ALA A 1 258 ? -0.387 9.915 -71.371 1.00 80.50 258 ALA A C 1
ATOM 2019 O O . ALA A 1 258 ? 0.204 10.076 -70.302 1.00 80.50 258 ALA A O 1
ATOM 2020 N N . ALA A 1 259 ? -0.222 10.743 -72.407 1.00 81.62 259 ALA A N 1
ATOM 2021 C CA . ALA A 1 259 ? 0.646 11.916 -72.370 1.00 81.62 259 ALA A CA 1
ATOM 2022 C C . ALA A 1 259 ? 0.117 12.989 -71.409 1.00 81.62 259 ALA A C 1
ATOM 2024 O O . ALA A 1 259 ? 0.891 13.507 -70.606 1.00 81.62 259 ALA A O 1
ATOM 2025 N N . GLU A 1 260 ? -1.189 13.256 -71.422 1.00 83.50 260 GLU A N 1
ATOM 2026 C CA . GLU A 1 260 ? -1.826 14.212 -70.508 1.00 83.50 260 GLU A CA 1
ATOM 2027 C C . GLU A 1 260 ? -1.719 13.762 -69.046 1.00 83.50 260 GLU A C 1
ATOM 2029 O O . GLU A 1 260 ? -1.324 14.542 -68.179 1.00 83.50 260 GLU A O 1
ATOM 2034 N N . MET A 1 261 ? -1.967 12.479 -68.762 1.00 83.56 261 MET A N 1
ATOM 2035 C CA . MET A 1 261 ? -1.816 11.938 -67.407 1.00 83.56 261 MET A CA 1
ATOM 2036 C C . MET A 1 261 ? -0.364 11.959 -66.927 1.00 83.56 261 MET A C 1
ATOM 2038 O O . MET A 1 261 ? -0.109 12.251 -65.758 1.00 83.56 261 MET A O 1
ATOM 2042 N N . LYS A 1 262 ? 0.601 11.682 -67.812 1.00 84.50 262 LYS A N 1
ATOM 2043 C CA . LYS A 1 262 ? 2.029 11.806 -67.488 1.00 84.50 262 LYS A CA 1
ATOM 2044 C C . LYS A 1 262 ? 2.397 13.249 -67.174 1.00 84.50 262 LYS A C 1
ATOM 2046 O O . LYS A 1 262 ? 3.007 13.486 -66.134 1.00 84.50 262 LYS A O 1
ATOM 2051 N N . GLN A 1 263 ? 1.958 14.196 -67.999 1.00 87.12 263 GLN A N 1
ATOM 2052 C CA . GLN A 1 263 ? 2.186 15.619 -67.775 1.00 87.12 263 GLN A CA 1
ATOM 2053 C C . GLN A 1 263 ? 1.595 16.077 -66.433 1.00 87.12 263 GLN A C 1
ATOM 2055 O O . GLN A 1 263 ? 2.291 16.720 -65.653 1.00 87.12 263 GLN A O 1
ATOM 2060 N N . LEU A 1 264 ? 0.368 15.663 -66.100 1.00 85.75 264 LEU A N 1
ATOM 2061 C CA . LEU A 1 264 ? -0.243 15.974 -64.807 1.00 85.75 264 LEU A CA 1
ATOM 2062 C C . LEU A 1 264 ? 0.562 15.389 -63.637 1.00 85.75 264 LEU A C 1
ATOM 2064 O O . LEU A 1 264 ? 0.771 16.059 -62.626 1.00 85.75 264 LEU A O 1
ATOM 2068 N N . THR A 1 265 ? 1.033 14.142 -63.750 1.00 84.44 265 THR A N 1
ATOM 2069 C CA . THR A 1 265 ? 1.871 13.550 -62.696 1.00 84.44 265 THR A CA 1
ATOM 2070 C C . THR A 1 265 ? 3.213 14.259 -62.551 1.00 84.44 265 THR A C 1
ATOM 2072 O O . THR A 1 265 ? 3.680 14.425 -61.428 1.00 84.44 265 THR A O 1
ATOM 2075 N N . GLU A 1 266 ? 3.815 14.716 -63.650 1.00 86.19 266 GLU A N 1
ATOM 2076 C CA . GLU A 1 266 ? 5.040 15.515 -63.621 1.00 86.19 266 GLU A CA 1
ATOM 2077 C C . GLU A 1 266 ? 4.797 16.881 -62.969 1.00 86.19 266 GLU A C 1
ATOM 2079 O O . GLU A 1 266 ? 5.560 17.274 -62.092 1.00 86.19 266 GLU A O 1
ATOM 2084 N N . GLU A 1 267 ? 3.703 17.567 -63.308 1.00 87.31 267 GLU A N 1
ATOM 2085 C CA . GLU A 1 267 ? 3.317 18.840 -62.691 1.00 87.31 267 GLU A CA 1
ATOM 2086 C C . GLU A 1 267 ? 3.072 18.695 -61.182 1.00 87.31 267 GLU A C 1
ATOM 2088 O O . GLU A 1 267 ? 3.584 19.495 -60.402 1.00 87.31 267 GLU A O 1
ATOM 2093 N N . LEU A 1 268 ? 2.372 17.645 -60.740 1.00 84.75 268 LEU A N 1
ATOM 2094 C CA . LEU A 1 268 ? 2.143 17.379 -59.313 1.00 84.75 268 LEU A CA 1
ATOM 2095 C C . LEU A 1 268 ? 3.428 17.027 -58.555 1.00 84.75 268 LEU A C 1
ATOM 2097 O O . LEU A 1 268 ? 3.591 17.396 -57.393 1.00 84.75 268 LEU A O 1
ATOM 2101 N N . LEU A 1 269 ? 4.351 16.299 -59.181 1.00 83.19 269 LEU A N 1
ATOM 2102 C CA . LEU A 1 269 ? 5.636 15.983 -58.559 1.00 83.19 269 LEU A CA 1
ATOM 2103 C C . LEU A 1 269 ? 6.533 17.216 -58.478 1.00 83.19 269 LEU A C 1
ATOM 2105 O O . LEU A 1 269 ? 7.212 17.397 -57.468 1.00 83.19 269 LEU A O 1
ATOM 2109 N N . ASN A 1 270 ? 6.500 18.074 -59.497 1.00 86.31 270 ASN A N 1
ATOM 2110 C CA . ASN A 1 270 ? 7.219 19.341 -59.495 1.00 86.31 270 ASN A CA 1
ATOM 2111 C C . ASN A 1 270 ? 6.652 20.292 -58.435 1.00 86.31 270 ASN A C 1
ATOM 2113 O O . ASN A 1 270 ? 7.428 20.859 -57.674 1.00 86.31 270 ASN A O 1
ATOM 2117 N N . THR A 1 271 ? 5.326 20.395 -58.284 1.00 86.19 271 THR A N 1
ATOM 2118 C CA . THR A 1 271 ? 4.729 21.246 -57.238 1.00 86.19 271 THR A CA 1
ATOM 2119 C C . THR A 1 271 ? 5.041 20.734 -55.831 1.00 86.19 271 THR A C 1
ATOM 2121 O O . THR A 1 271 ? 5.286 21.532 -54.927 1.00 86.19 271 THR A O 1
ATOM 2124 N N . LEU A 1 272 ? 5.095 19.412 -55.627 1.00 82.75 272 LEU A N 1
ATOM 2125 C CA . LEU A 1 272 ? 5.527 18.820 -54.357 1.00 82.75 272 LEU A CA 1
ATOM 2126 C C . LEU A 1 272 ? 7.018 19.052 -54.083 1.00 82.75 272 LEU A C 1
ATOM 2128 O O . LEU A 1 272 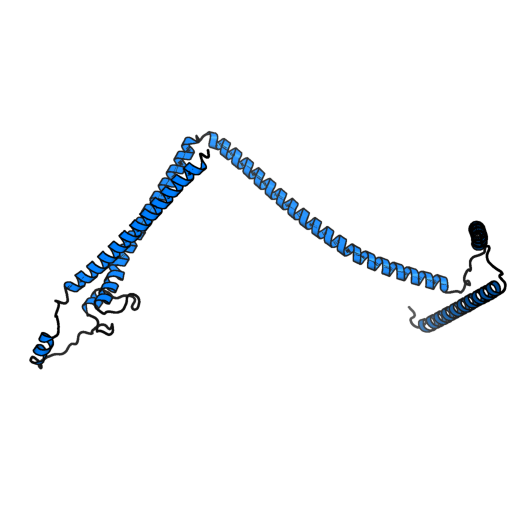? 7.386 19.334 -52.943 1.00 82.75 272 LEU A O 1
ATOM 2132 N N . ALA A 1 273 ? 7.871 18.953 -55.104 1.00 81.06 273 ALA A N 1
ATOM 2133 C CA . ALA A 1 273 ? 9.294 19.248 -54.975 1.00 81.06 273 ALA A CA 1
ATOM 2134 C C . ALA A 1 273 ? 9.528 20.729 -54.630 1.00 81.06 273 ALA A C 1
ATOM 2136 O O . ALA A 1 273 ? 10.250 21.019 -53.679 1.00 81.06 273 ALA A O 1
ATOM 2137 N N . GLU A 1 274 ? 8.848 21.652 -55.314 1.00 80.62 274 GLU A N 1
ATOM 2138 C CA . GLU A 1 274 ? 8.901 23.094 -55.040 1.00 80.62 274 GLU A CA 1
ATOM 2139 C C . GLU A 1 274 ? 8.375 23.437 -53.637 1.00 80.62 274 GLU A C 1
ATOM 2141 O O . GLU A 1 274 ? 8.996 24.216 -52.912 1.00 80.62 274 GLU A O 1
ATOM 2146 N N . ALA A 1 275 ? 7.274 22.816 -53.198 1.00 75.19 275 ALA A N 1
ATOM 2147 C CA . ALA A 1 275 ? 6.744 23.001 -51.846 1.00 75.19 275 ALA A CA 1
ATOM 2148 C C . ALA A 1 275 ? 7.719 22.496 -50.768 1.00 75.19 275 ALA A C 1
ATOM 2150 O O . ALA A 1 275 ? 7.894 23.138 -49.731 1.00 75.19 275 ALA A O 1
ATOM 2151 N N . GLN A 1 276 ? 8.395 21.373 -51.020 1.00 74.56 276 GLN A N 1
ATOM 2152 C CA . GLN A 1 276 ? 9.398 20.826 -50.111 1.00 74.56 276 GLN A CA 1
ATOM 2153 C C . GLN A 1 276 ? 10.684 21.671 -50.081 1.00 74.56 276 GLN A C 1
ATOM 2155 O O . GLN A 1 276 ? 11.283 21.822 -49.014 1.00 74.56 276 GLN A O 1
ATOM 2160 N N . GLU A 1 277 ? 11.095 22.260 -51.206 1.00 70.81 277 GLU A N 1
ATOM 2161 C CA . GLU A 1 277 ? 12.206 23.221 -51.271 1.00 70.81 277 GLU A CA 1
ATOM 2162 C C . GLU A 1 277 ? 11.872 24.534 -50.551 1.00 70.81 277 GLU A C 1
ATOM 2164 O O . GLU A 1 277 ? 12.712 25.055 -49.816 1.00 70.81 277 GLU A O 1
ATOM 2169 N N . MET A 1 278 ? 10.635 25.030 -50.662 1.00 60.28 278 MET A N 1
ATOM 2170 C CA . MET A 1 278 ? 10.164 26.181 -49.883 1.00 60.28 278 MET A CA 1
ATOM 2171 C C . MET A 1 278 ? 10.135 25.891 -48.378 1.00 60.28 278 MET A C 1
ATOM 2173 O O . MET A 1 278 ? 10.509 26.755 -47.585 1.00 60.28 278 MET A O 1
ATOM 2177 N N . GLN A 1 279 ? 9.748 24.677 -47.977 1.00 55.56 279 GLN A N 1
ATOM 2178 C CA . GLN A 1 279 ? 9.672 24.284 -46.570 1.00 55.56 279 GLN A CA 1
ATOM 2179 C C . GLN A 1 279 ? 11.060 24.060 -45.946 1.00 55.56 279 GLN A C 1
ATOM 2181 O O . GLN A 1 279 ? 11.315 24.516 -44.831 1.00 55.56 279 GLN A O 1
ATOM 2186 N N . GLN A 1 280 ? 11.998 23.449 -46.680 1.00 55.28 280 GLN A N 1
ATOM 2187 C CA . GLN A 1 280 ? 13.398 23.370 -46.248 1.00 55.28 280 GLN A CA 1
ATOM 2188 C C . GLN A 1 280 ? 14.057 24.751 -46.241 1.00 55.28 280 GLN A C 1
ATOM 2190 O O . GLN A 1 280 ? 14.768 25.070 -45.295 1.00 55.28 280 GLN A O 1
ATOM 2195 N N . GLY A 1 281 ? 13.775 25.601 -47.234 1.00 53.66 281 GLY A N 1
ATOM 2196 C CA . GLY A 1 281 ? 14.197 26.999 -47.238 1.00 53.66 281 GLY A CA 1
ATOM 2197 C C . GLY A 1 281 ? 13.734 27.733 -45.980 1.00 53.66 281 GLY A C 1
ATOM 2198 O O . GLY A 1 281 ? 14.558 28.347 -45.312 1.00 53.66 281 GLY A O 1
ATOM 2199 N N . SER A 1 282 ? 12.457 27.612 -45.596 1.00 53.38 282 SER A N 1
ATOM 2200 C CA . SER A 1 282 ? 11.930 28.224 -44.367 1.00 53.38 282 SER A CA 1
ATOM 2201 C C . SER A 1 282 ? 12.554 27.673 -43.080 1.00 53.38 282 SER A C 1
ATOM 2203 O O . SER A 1 282 ? 12.803 28.452 -42.167 1.00 53.38 282 SER A O 1
ATOM 2205 N N . ASP A 1 283 ? 12.884 26.379 -43.017 1.00 46.66 283 ASP A N 1
ATOM 2206 C CA . ASP A 1 283 ? 13.574 25.781 -41.860 1.00 46.66 283 ASP A CA 1
ATOM 2207 C C . ASP A 1 283 ? 15.027 26.275 -41.720 1.00 46.66 283 ASP A C 1
ATOM 2209 O O . ASP A 1 283 ? 15.538 26.399 -40.602 1.00 46.66 283 ASP A O 1
ATOM 2213 N N . TRP A 1 284 ? 15.686 26.620 -42.835 1.00 46.75 284 TRP A N 1
ATOM 2214 C CA . TRP A 1 284 ? 16.998 27.277 -42.821 1.00 46.75 284 TRP A CA 1
ATOM 2215 C C . TRP A 1 284 ? 16.914 28.729 -42.320 1.00 46.75 284 TRP A C 1
ATOM 2217 O O . TRP A 1 284 ? 17.755 29.125 -41.518 1.00 46.75 284 TRP A O 1
ATOM 2227 N N . TRP A 1 285 ? 15.885 29.498 -42.702 1.00 48.59 285 TRP A N 1
ATOM 2228 C CA . TRP A 1 285 ? 15.676 30.862 -42.178 1.00 48.59 285 TRP A CA 1
ATOM 2229 C C . TRP A 1 285 ? 15.287 30.874 -40.688 1.00 48.59 285 TRP A C 1
ATOM 2231 O O . TRP A 1 285 ? 15.753 31.733 -39.947 1.00 48.59 285 TRP A O 1
ATOM 2241 N N . ILE A 1 286 ? 14.498 29.897 -40.225 1.00 51.91 286 ILE A N 1
ATOM 2242 C CA . ILE A 1 286 ? 14.103 29.771 -38.809 1.00 51.91 286 ILE A CA 1
ATOM 2243 C C . ILE A 1 286 ? 15.289 29.334 -37.929 1.00 51.91 286 ILE A C 1
ATOM 2245 O O . ILE A 1 286 ? 15.388 29.745 -36.773 1.00 51.91 286 ILE A O 1
ATOM 2249 N N . SER A 1 287 ? 16.219 28.534 -38.460 1.00 48.91 287 SER A N 1
ATOM 2250 C CA . SER A 1 287 ? 17.397 28.084 -37.705 1.00 48.91 287 SER A CA 1
ATOM 2251 C C . SER A 1 287 ? 18.432 29.196 -37.474 1.00 48.91 287 SER A C 1
ATOM 2253 O O . SER A 1 287 ? 19.055 29.213 -36.411 1.00 48.91 287 SER A O 1
ATOM 2255 N N . ASP A 1 288 ? 18.580 30.147 -38.406 1.00 47.78 288 ASP A N 1
ATOM 2256 C CA . ASP A 1 288 ? 19.457 31.319 -38.226 1.00 47.78 288 ASP A CA 1
ATOM 2257 C C . ASP A 1 288 ? 18.874 32.337 -37.222 1.00 47.78 288 ASP A C 1
ATOM 2259 O O . ASP A 1 288 ? 19.623 32.974 -36.480 1.00 47.78 288 ASP A O 1
ATOM 2263 N N . GLU A 1 289 ? 17.545 32.441 -37.114 1.00 47.91 289 GLU A N 1
ATOM 2264 C CA . GLU A 1 289 ? 16.866 33.362 -36.184 1.00 47.91 289 GLU A CA 1
ATOM 2265 C C . GLU A 1 289 ? 16.874 32.861 -34.722 1.00 47.91 289 GLU A C 1
ATOM 2267 O O . GLU A 1 289 ? 16.764 33.647 -33.781 1.00 47.91 289 GLU A O 1
ATOM 2272 N N . ILE A 1 290 ? 17.075 31.555 -34.502 1.00 50.19 290 ILE A N 1
ATOM 2273 C CA . ILE A 1 290 ? 17.164 30.947 -33.160 1.00 50.19 290 ILE A CA 1
ATOM 2274 C C . ILE A 1 290 ? 18.594 31.020 -32.583 1.00 50.19 290 ILE A C 1
ATOM 2276 O O . ILE A 1 290 ? 18.768 30.903 -31.368 1.00 50.19 290 ILE A O 1
ATOM 2280 N N . TRP A 1 291 ? 19.620 31.258 -33.411 1.00 45.62 291 TRP A N 1
ATOM 2281 C CA . TRP A 1 291 ? 21.024 31.315 -32.970 1.00 45.62 291 TRP A CA 1
ATOM 2282 C C . TRP A 1 291 ? 21.624 32.722 -32.853 1.00 45.62 291 TRP A C 1
ATOM 2284 O O . TRP A 1 291 ? 22.784 32.840 -32.452 1.00 45.62 291 TRP A O 1
ATOM 2294 N N . ASN A 1 292 ? 20.864 33.786 -33.135 1.00 52.44 292 ASN A N 1
ATOM 2295 C CA . ASN A 1 292 ? 21.331 35.154 -32.898 1.00 52.44 292 ASN A CA 1
ATOM 2296 C C . ASN A 1 292 ? 20.192 36.117 -32.498 1.00 52.44 292 ASN A C 1
ATOM 2298 O O . ASN A 1 292 ? 19.724 36.899 -33.326 1.00 52.44 292 ASN A O 1
ATOM 2302 N N . PRO A 1 293 ? 19.727 36.077 -31.237 1.00 47.00 293 PRO A N 1
ATOM 2303 C CA . PRO A 1 293 ? 18.900 37.143 -30.693 1.00 47.00 293 PRO A CA 1
ATOM 2304 C C . PRO A 1 293 ? 19.792 38.336 -30.307 1.00 47.00 293 PRO A C 1
ATOM 2306 O O . PRO A 1 293 ? 20.774 38.162 -29.581 1.00 47.00 293 PRO A O 1
ATOM 2309 N N . GLU A 1 294 ? 19.457 39.533 -30.799 1.00 44.72 294 GLU A N 1
ATOM 2310 C CA . GLU A 1 294 ? 19.927 40.800 -30.206 1.00 44.72 294 GLU A CA 1
ATOM 2311 C C . GLU A 1 294 ? 19.545 40.914 -28.719 1.00 44.72 294 GLU A C 1
ATOM 2313 O O . GLU A 1 294 ? 18.445 40.444 -28.337 1.00 44.72 294 GLU A O 1
#

InterPro domains:
  IPR020993 Centromere protein Cenp-K [PTHR14401] (4-275)